Protein AF-A0AAU0PIB3-F1 (afdb_monomer_lite)

Secondary structure (DSSP, 8-state):
-----S----STT----EETTEEEEE-----PPPTT-----TT----HHHHHHHH-TT--HHHHHHHHHHHHH-HHHHTSHHHHHHHHHHHHHHH-HHHHHHHHHHHHHHHHHHHHTTT-EEEEE--SS----HHHH-HHHHHH-TTSEEEEEESS-HHHHHHHHHHTT--SEEEEEE--TT--HHHHHHHHHTT--EEEEE-HHHHHHHHHTSEETTEEEEESSS---HHHHHHHHHHTT--SPPEEEEE----TT-----TTEE-SGGG-

Organism: NCBI:txid3059425

Sequence (272 aa):
MKFQYLIPYYNMSGEKFKTNGYYQTYLTLNNFMKKDNLIDIDRTNITNTTIINKICPRRSLGCENLCFNIIRYNRKYINSKKTKFINNLTKEYLYNRTIFKNKLKKDLSELIKHSNSKNIKPVVRLNNMSDILWENIFTDIFLDFKDIQFYDYTKHNIIKRIKTLRQKNISNYHLVYSRTEKDSWKKISYLLNQNIDVAVVIDEELKQSLLDNITYNTYNVIDGDAYDNRILDKLYKSKNHINKGILILLNAVYTNRRKDSPGFVIKDINEL

Structure (mmCIF, N/CA/C/O backbone):
data_AF-A0AAU0PIB3-F1
#
_entry.id   AF-A0AAU0PIB3-F1
#
loop_
_atom_site.group_PDB
_atom_site.id
_atom_site.type_symbol
_atom_site.label_atom_id
_atom_site.label_alt_id
_atom_site.label_comp_id
_atom_site.label_asym_id
_atom_site.label_entity_id
_atom_site.label_seq_id
_atom_site.pdbx_PDB_ins_code
_atom_site.Cartn_x
_atom_site.Cartn_y
_atom_site.Cartn_z
_atom_site.occupancy
_atom_site.B_iso_or_equiv
_atom_site.auth_seq_id
_atom_site.auth_comp_id
_atom_site.auth_asym_id
_atom_site.auth_atom_id
_atom_site.pdbx_PDB_model_num
ATOM 1 N N . MET A 1 1 ? -3.043 25.473 -20.099 1.00 23.48 1 MET A N 1
ATOM 2 C CA . MET A 1 1 ? -2.306 24.215 -19.831 1.00 23.48 1 MET A CA 1
ATOM 3 C C . MET A 1 1 ? -2.240 23.974 -18.327 1.00 23.48 1 MET A C 1
ATOM 5 O O . MET A 1 1 ? -1.518 24.683 -17.638 1.00 23.48 1 MET A O 1
ATOM 9 N N . LYS A 1 2 ? -3.067 23.066 -17.787 1.00 19.36 2 LYS A N 1
ATOM 10 C CA . LYS A 1 2 ? -3.148 22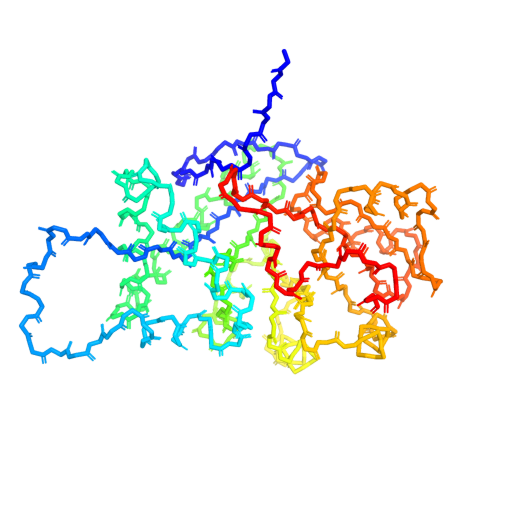.774 -16.344 1.00 19.36 2 LYS A CA 1
ATOM 11 C C . LYS A 1 2 ? -2.086 21.733 -15.968 1.00 19.36 2 LYS A C 1
ATOM 13 O O . LYS A 1 2 ? -2.315 20.545 -16.136 1.00 19.36 2 LYS A O 1
ATOM 18 N N . PHE A 1 3 ? -0.945 22.182 -15.449 1.00 19.75 3 PHE A N 1
ATOM 19 C CA . PHE A 1 3 ? 0.023 21.313 -14.777 1.00 19.75 3 PHE A CA 1
ATOM 20 C C . PHE A 1 3 ? -0.532 20.927 -13.401 1.00 19.75 3 PHE A C 1
ATOM 22 O O . PHE A 1 3 ? -0.594 21.747 -12.482 1.00 19.75 3 PHE A O 1
ATOM 29 N N . GLN A 1 4 ? -1.014 19.693 -13.285 1.00 20.28 4 GLN A N 1
ATOM 30 C CA . GLN A 1 4 ? -1.658 19.163 -12.090 1.00 20.28 4 GLN A CA 1
ATOM 31 C C . GLN A 1 4 ? -0.579 18.583 -11.163 1.00 20.28 4 GLN A C 1
ATOM 33 O O . GLN A 1 4 ? -0.227 17.413 -11.233 1.00 20.28 4 GLN A O 1
ATOM 38 N N . TYR A 1 5 ? -0.013 19.426 -10.296 1.00 22.19 5 TYR A N 1
ATOM 39 C CA . TYR A 1 5 ? 0.827 18.957 -9.193 1.00 22.19 5 TYR A CA 1
ATOM 40 C C . TYR A 1 5 ? -0.030 18.091 -8.256 1.00 22.19 5 TYR A C 1
ATOM 42 O O . TYR A 1 5 ? -0.908 18.604 -7.559 1.00 22.19 5 TYR A O 1
ATOM 50 N N . LEU A 1 6 ? 0.226 16.782 -8.235 1.00 21.88 6 LEU A N 1
ATOM 51 C CA . LEU A 1 6 ? -0.382 15.799 -7.333 1.00 21.88 6 LEU A CA 1
ATOM 52 C C . LEU A 1 6 ? 0.101 16.000 -5.885 1.00 21.88 6 LEU A C 1
ATOM 54 O O . LEU A 1 6 ? 0.856 15.204 -5.340 1.00 21.88 6 LEU A O 1
ATOM 58 N N . ILE A 1 7 ? -0.346 17.082 -5.242 1.00 26.95 7 ILE A N 1
ATOM 59 C CA . ILE A 1 7 ? -0.508 17.152 -3.785 1.00 26.95 7 ILE A CA 1
ATOM 60 C C . ILE A 1 7 ? -1.766 17.972 -3.473 1.00 26.95 7 ILE A C 1
ATOM 62 O O . ILE A 1 7 ? -1.711 19.201 -3.395 1.00 26.95 7 ILE A O 1
ATOM 66 N N . PRO A 1 8 ? -2.889 17.303 -3.189 1.00 26.55 8 PRO A N 1
ATOM 67 C CA . PRO A 1 8 ? -3.827 17.820 -2.198 1.00 26.55 8 PRO A CA 1
ATOM 68 C C . PRO A 1 8 ? -4.165 16.732 -1.164 1.00 26.55 8 PRO A C 1
ATOM 70 O O . PRO A 1 8 ? -3.348 15.873 -0.858 1.00 26.55 8 PRO A O 1
ATOM 73 N N . TYR A 1 9 ? -5.327 16.818 -0.534 1.00 28.47 9 TYR A N 1
ATOM 74 C CA . TYR A 1 9 ? -5.892 15.923 0.480 1.00 28.47 9 TYR A CA 1
ATOM 75 C C . TYR A 1 9 ? -5.529 16.260 1.905 1.00 28.47 9 TYR A C 1
ATOM 77 O O . TYR A 1 9 ? -4.607 15.715 2.512 1.00 28.47 9 TYR A O 1
ATOM 85 N N . TYR A 1 10 ? -6.296 17.237 2.385 1.00 26.77 10 TYR A N 1
ATOM 86 C CA . TYR A 1 10 ? -6.617 17.427 3.779 1.00 26.77 10 TYR A CA 1
ATOM 87 C C . TYR A 1 10 ? -8.095 17.315 4.047 1.00 26.77 10 TYR A C 1
ATOM 89 O O . TYR A 1 10 ? -8.908 17.503 3.147 1.00 26.77 10 TYR A O 1
ATOM 97 N N . ASN A 1 11 ? -8.345 17.136 5.344 1.00 24.66 11 ASN A N 1
ATOM 98 C CA . ASN A 1 11 ? -9.609 16.943 6.023 1.00 24.66 11 ASN A CA 1
ATOM 99 C C . ASN A 1 11 ? -10.088 15.485 5.932 1.00 24.66 11 ASN A C 1
ATOM 101 O O . ASN A 1 11 ? -10.085 14.886 4.864 1.00 24.66 11 ASN A O 1
ATOM 105 N N . MET A 1 12 ? -10.594 14.928 7.034 1.00 33.72 12 MET A N 1
ATOM 106 C CA . MET A 1 12 ? -11.548 13.810 6.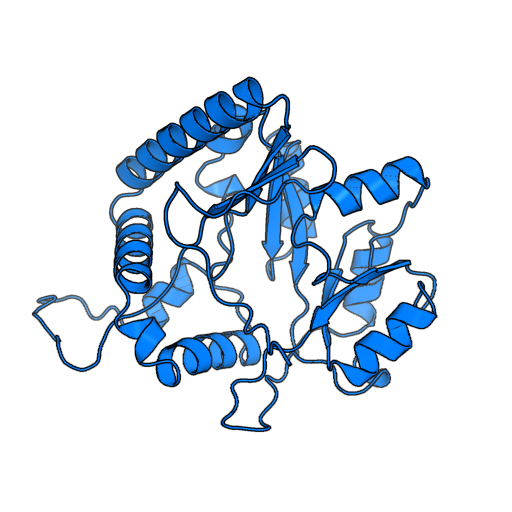941 1.00 33.72 12 MET A CA 1
ATOM 107 C C . MET A 1 12 ? -12.856 14.226 6.233 1.00 33.72 12 MET A C 1
ATOM 109 O O . MET A 1 12 ? -13.801 13.454 6.149 1.00 33.72 12 MET A O 1
ATOM 113 N N . SER A 1 13 ? -12.920 15.445 5.696 1.00 33.00 13 SER A N 1
ATOM 114 C CA . SER A 1 13 ? -13.841 15.869 4.644 1.00 33.00 13 SER A CA 1
ATOM 115 C C . SER A 1 13 ? -13.160 16.026 3.270 1.00 33.00 13 SER A C 1
ATOM 117 O O . SER A 1 13 ? -13.543 16.893 2.489 1.00 33.00 13 SER A O 1
ATOM 119 N N . GLY A 1 14 ? -12.141 15.204 2.981 1.00 31.28 14 GLY A N 1
ATOM 120 C CA . GLY A 1 14 ? -11.370 15.201 1.732 1.00 31.28 14 GLY A CA 1
ATOM 121 C C . GLY A 1 14 ? -12.232 15.039 0.475 1.00 31.28 14 GLY A C 1
ATOM 122 O O . GLY A 1 14 ? -13.347 14.512 0.535 1.00 31.28 14 GLY A O 1
ATOM 123 N N . GLU A 1 15 ? -11.735 15.538 -0.664 1.00 33.25 15 GLU A N 1
ATOM 124 C CA . GLU A 1 15 ? -12.480 15.484 -1.926 1.00 33.25 15 GLU A CA 1
ATOM 125 C C . GLU A 1 15 ? -12.865 14.048 -2.291 1.00 33.25 15 GLU A C 1
ATOM 127 O O . GLU A 1 15 ? -12.130 13.080 -2.095 1.00 33.25 15 GLU A O 1
ATOM 132 N N . LYS A 1 16 ? -14.082 13.959 -2.814 1.00 42.22 16 LYS A N 1
ATOM 133 C CA . LYS A 1 16 ? -14.874 12.754 -2.993 1.00 42.22 16 LYS A CA 1
ATOM 134 C C . LYS A 1 16 ? -14.639 12.244 -4.409 1.00 42.22 16 LYS A C 1
ATOM 136 O O . LYS A 1 16 ? -15.294 12.720 -5.333 1.00 42.22 16 LYS A O 1
ATOM 141 N N . PHE A 1 17 ? -13.737 11.291 -4.601 1.00 38.44 17 PHE A N 1
ATOM 142 C CA . PHE A 1 17 ? -13.592 10.652 -5.909 1.00 38.44 17 PHE A CA 1
ATOM 143 C C . PHE A 1 17 ? -14.576 9.495 -6.020 1.00 38.44 17 PHE A C 1
ATOM 145 O O . PHE A 1 17 ? -14.478 8.510 -5.293 1.00 38.44 17 PHE A O 1
ATOM 152 N N . LYS A 1 18 ? -15.551 9.635 -6.923 1.00 34.88 18 LYS A N 1
ATOM 153 C CA . LYS A 1 18 ? -16.380 8.523 -7.386 1.00 34.88 18 LYS A CA 1
ATOM 154 C C . LYS A 1 18 ? -15.616 7.850 -8.521 1.00 34.88 18 LYS A C 1
ATOM 156 O O . LYS A 1 18 ? -15.681 8.311 -9.654 1.00 34.88 18 LYS A O 1
ATOM 161 N N . THR A 1 19 ? -14.900 6.774 -8.226 1.00 40.88 19 THR A N 1
ATOM 162 C CA . THR A 1 19 ? -14.328 5.897 -9.257 1.00 40.88 19 THR A CA 1
ATOM 163 C C . THR A 1 19 ? -15.065 4.564 -9.205 1.00 40.88 19 THR A C 1
ATOM 165 O O . THR A 1 19 ? -15.053 3.868 -8.193 1.00 40.88 19 THR A O 1
ATOM 168 N N . ASN A 1 20 ? -15.795 4.234 -10.275 1.00 39.97 20 ASN A N 1
ATOM 169 C CA . ASN A 1 20 ? -16.433 2.924 -10.476 1.00 39.97 20 ASN A CA 1
ATOM 170 C C . ASN A 1 20 ? -17.267 2.390 -9.286 1.00 39.97 20 ASN A C 1
ATOM 172 O O . ASN A 1 20 ? -17.260 1.194 -9.008 1.00 39.97 20 ASN A O 1
ATOM 176 N N . GLY A 1 21 ? -17.982 3.269 -8.570 1.00 40.53 21 GLY A N 1
ATOM 177 C CA . GLY A 1 21 ? -18.847 2.884 -7.440 1.00 40.53 21 GLY A CA 1
ATOM 178 C C . GLY A 1 21 ? -18.142 2.723 -6.083 1.00 40.53 21 GLY A C 1
ATOM 179 O O . GLY A 1 21 ? -18.771 2.282 -5.121 1.00 40.53 21 GLY A O 1
ATOM 180 N N . TYR A 1 22 ? -16.867 3.104 -5.972 1.00 40.38 22 TYR A N 1
ATOM 181 C CA . TYR A 1 22 ? -16.115 3.097 -4.715 1.00 40.38 22 TYR A CA 1
ATOM 182 C C . TYR A 1 22 ? -15.951 4.511 -4.150 1.00 40.38 22 TYR A C 1
ATOM 184 O O . TYR A 1 22 ? -15.799 5.479 -4.897 1.00 40.38 22 TYR A O 1
ATOM 192 N N . TYR A 1 23 ? -15.982 4.615 -2.820 1.00 44.56 23 TYR A N 1
ATOM 193 C CA . TYR A 1 23 ? -15.599 5.809 -2.072 1.00 44.56 23 TYR A CA 1
ATOM 194 C C . TYR A 1 23 ? -14.233 5.584 -1.451 1.00 44.56 23 TYR A C 1
ATOM 196 O O . TYR A 1 23 ? -14.052 4.643 -0.680 1.00 44.56 23 TYR A O 1
ATOM 204 N N . GLN A 1 24 ? -13.280 6.451 -1.758 1.00 45.78 24 GLN A N 1
ATOM 205 C CA . GLN A 1 24 ? -11.912 6.287 -1.301 1.00 45.78 24 GLN A CA 1
ATOM 206 C C . GLN A 1 24 ? -11.510 7.390 -0.329 1.00 45.78 24 GLN A C 1
ATOM 208 O O . GLN A 1 24 ? -11.714 8.571 -0.604 1.00 45.78 24 GLN A O 1
ATOM 213 N N . THR A 1 25 ? -10.894 7.004 0.788 1.00 45.78 25 THR A N 1
ATOM 214 C CA . THR A 1 25 ? -10.236 7.940 1.700 1.00 45.78 25 THR A CA 1
ATOM 215 C C . THR A 1 25 ? -8.817 7.484 2.028 1.00 45.78 25 THR A C 1
ATOM 217 O O . THR A 1 25 ? -8.510 6.290 2.082 1.00 45.78 25 THR A O 1
ATOM 220 N N . TYR A 1 26 ? -7.942 8.458 2.256 1.00 43.81 26 TYR A N 1
ATOM 221 C CA . TYR A 1 26 ? -6.548 8.239 2.619 1.00 43.81 26 TYR A CA 1
ATOM 222 C C . TYR A 1 26 ? -6.342 8.669 4.066 1.00 43.81 26 TYR A C 1
ATOM 224 O O . TYR A 1 26 ? -6.577 9.825 4.417 1.00 43.81 26 TYR A O 1
ATOM 232 N N . LEU A 1 27 ? -5.836 7.763 4.894 1.00 40.44 27 LEU A N 1
ATOM 233 C CA . LEU A 1 27 ? -5.283 8.092 6.198 1.00 40.44 27 LEU A CA 1
ATOM 234 C C . LEU A 1 27 ? -3.767 8.168 6.048 1.00 40.44 27 LEU A C 1
ATOM 236 O O . LEU A 1 27 ? -3.119 7.281 5.499 1.00 40.44 27 LEU A O 1
ATOM 240 N N . THR A 1 28 ? -3.195 9.296 6.461 1.00 37.69 28 THR A N 1
ATOM 241 C CA . THR A 1 28 ? -1.773 9.576 6.253 1.00 37.69 28 THR A CA 1
ATOM 242 C C . THR A 1 28 ? -1.100 9.862 7.588 1.00 37.69 28 THR A C 1
ATOM 244 O O . THR A 1 28 ? -1.485 10.783 8.303 1.00 37.69 28 THR A O 1
ATOM 247 N N . LEU A 1 29 ? -0.076 9.074 7.923 1.00 36.59 29 LEU A N 1
ATOM 248 C CA . LEU A 1 29 ? 0.887 9.389 8.974 1.00 36.59 29 LEU A CA 1
ATOM 249 C C . LEU A 1 29 ? 2.215 9.799 8.312 1.00 36.59 29 LEU A C 1
ATOM 251 O O . LEU A 1 29 ? 2.960 8.919 7.895 1.00 36.59 29 LEU A O 1
ATOM 255 N N . ASN A 1 30 ? 2.468 11.109 8.120 1.00 36.12 30 ASN A N 1
ATOM 256 C CA . ASN A 1 30 ? 3.752 11.822 8.386 1.00 36.12 30 ASN A CA 1
ATOM 257 C C . ASN A 1 30 ? 3.937 13.268 7.870 1.00 36.12 30 ASN A C 1
ATOM 259 O O . ASN A 1 30 ? 3.535 13.578 6.751 1.00 36.12 30 ASN A O 1
ATOM 263 N N . ASN A 1 31 ? 4.619 14.109 8.689 1.00 38.03 31 ASN A N 1
ATOM 264 C CA . ASN A 1 31 ? 5.489 15.230 8.259 1.00 38.03 31 ASN A CA 1
ATOM 265 C C . ASN A 1 31 ? 6.222 15.975 9.409 1.00 38.03 31 ASN A C 1
ATOM 267 O O . ASN A 1 31 ? 5.579 16.761 10.073 1.00 38.03 31 ASN A O 1
ATOM 271 N N . PHE A 1 32 ? 7.549 15.896 9.587 1.00 34.97 32 PHE A N 1
ATOM 272 C CA . PHE A 1 32 ? 8.294 16.615 10.658 1.00 34.97 32 PHE A CA 1
ATOM 273 C C . PHE A 1 32 ? 8.413 18.155 10.487 1.00 34.97 32 PHE A C 1
ATOM 275 O O . PHE A 1 32 ? 8.340 18.680 9.379 1.00 34.97 32 PHE A O 1
ATOM 282 N N . MET A 1 33 ? 8.566 18.868 11.617 1.00 31.31 33 MET A N 1
ATOM 283 C CA . MET A 1 33 ? 8.324 20.313 11.859 1.00 31.31 33 MET A CA 1
ATOM 284 C C . MET A 1 33 ? 9.389 21.329 11.362 1.00 31.31 33 MET A C 1
ATOM 286 O O . MET A 1 33 ? 10.519 20.981 11.034 1.00 31.31 33 MET A O 1
ATOM 290 N N . LYS A 1 34 ? 8.970 22.615 11.373 1.00 32.81 34 LYS A N 1
ATOM 291 C CA . LYS A 1 34 ? 9.695 23.888 11.122 1.00 32.81 34 LYS A CA 1
ATOM 292 C C . LYS A 1 34 ? 11.041 24.046 11.858 1.00 32.81 34 LYS A C 1
ATOM 294 O O . LYS A 1 34 ? 11.200 23.569 12.973 1.00 32.81 34 LYS A O 1
ATOM 299 N N . LYS A 1 35 ? 11.919 24.874 11.272 1.00 33.62 35 LYS A N 1
ATOM 300 C CA . LYS A 1 35 ? 13.240 25.289 11.786 1.00 33.62 35 LYS A CA 1
ATOM 301 C C . LYS A 1 35 ? 13.199 26.276 12.975 1.00 33.62 35 LYS A C 1
ATOM 303 O O . LYS A 1 35 ? 14.186 26.357 13.690 1.00 33.62 35 LYS A O 1
ATOM 308 N N . ASP A 1 36 ? 12.073 26.958 13.219 1.00 29.48 36 ASP A N 1
ATOM 309 C CA . ASP A 1 36 ? 12.043 28.138 14.113 1.00 29.48 36 ASP A CA 1
ATOM 310 C C . ASP A 1 36 ? 11.291 27.946 15.448 1.00 29.48 36 ASP A C 1
ATOM 312 O O . ASP A 1 36 ? 11.216 28.878 16.234 1.00 29.48 36 ASP A O 1
ATOM 316 N N . ASN A 1 37 ? 10.766 26.747 15.743 1.00 32.25 37 ASN A N 1
ATOM 317 C CA . ASN A 1 37 ? 10.178 26.419 17.054 1.00 32.25 37 ASN A CA 1
ATOM 318 C C . ASN A 1 37 ? 10.851 25.170 17.647 1.00 32.25 37 ASN A C 1
ATOM 320 O O . ASN A 1 37 ? 10.210 24.132 17.831 1.00 32.25 37 ASN A O 1
ATOM 324 N N . LEU A 1 38 ? 12.140 25.294 17.974 1.00 32.31 38 LEU A N 1
ATOM 325 C CA . LEU A 1 38 ? 12.738 24.590 19.112 1.00 32.31 38 LEU A CA 1
ATOM 326 C C . LEU A 1 38 ? 12.078 25.137 20.389 1.00 32.31 38 LEU A C 1
ATOM 328 O O . LEU A 1 38 ? 12.664 25.919 21.122 1.00 32.31 38 LEU A O 1
ATOM 332 N N . ILE A 1 39 ? 10.806 24.801 20.593 1.00 27.00 39 ILE A N 1
ATOM 333 C CA . ILE A 1 39 ? 10.173 24.933 21.900 1.00 27.00 39 ILE A CA 1
ATOM 334 C C . ILE A 1 39 ? 10.404 23.589 22.564 1.00 27.00 39 ILE A C 1
ATOM 336 O O . ILE A 1 39 ? 9.799 22.595 22.155 1.00 27.00 39 ILE A O 1
ATOM 340 N N . ASP A 1 40 ? 11.361 23.592 23.488 1.00 29.20 40 ASP A N 1
ATOM 341 C CA . ASP A 1 40 ? 11.435 22.745 24.677 1.00 29.20 40 ASP A CA 1
ATOM 342 C C . ASP A 1 40 ? 10.539 21.503 24.636 1.00 29.20 40 ASP A C 1
ATOM 344 O O . ASP A 1 40 ? 9.456 21.433 25.216 1.00 29.20 40 ASP A O 1
ATOM 348 N N . ILE A 1 41 ? 11.033 20.474 23.951 1.00 31.61 41 ILE A N 1
ATOM 349 C CA . ILE A 1 41 ? 10.840 19.114 24.440 1.00 31.61 41 ILE A CA 1
ATOM 350 C C . ILE A 1 41 ? 12.016 18.899 25.383 1.00 31.61 41 ILE A C 1
ATOM 352 O O . ILE A 1 41 ? 13.046 18.345 24.999 1.00 31.61 41 ILE A O 1
ATOM 356 N N . ASP A 1 42 ? 11.880 19.437 26.590 1.00 31.52 42 ASP A N 1
ATOM 357 C CA . ASP A 1 42 ? 12.827 19.223 27.670 1.00 31.52 42 ASP A CA 1
ATOM 358 C C . ASP A 1 42 ? 13.003 17.695 27.847 1.00 31.52 42 ASP A C 1
ATOM 360 O O . ASP A 1 42 ? 12.052 16.948 28.096 1.00 31.52 42 ASP A O 1
ATOM 364 N N . ARG A 1 43 ? 14.241 17.229 27.625 1.00 29.70 43 ARG A N 1
ATOM 365 C CA . ARG A 1 43 ? 14.821 15.943 28.073 1.00 29.70 43 ARG A CA 1
ATOM 366 C C . ARG A 1 43 ? 14.454 14.602 27.424 1.00 29.70 43 ARG A C 1
ATOM 368 O O . ARG A 1 43 ? 14.643 13.582 28.077 1.00 29.70 43 ARG A O 1
ATOM 375 N N . THR A 1 44 ? 14.137 14.499 26.129 1.00 29.70 44 THR A N 1
ATOM 376 C CA . THR A 1 44 ? 14.495 13.250 25.399 1.00 29.70 44 THR A CA 1
ATOM 377 C C . THR A 1 44 ? 14.915 13.499 23.947 1.00 29.70 44 THR A C 1
ATOM 379 O O . THR A 1 44 ? 14.137 13.945 23.110 1.00 29.70 44 THR A O 1
ATOM 382 N N . ASN A 1 45 ? 16.168 13.153 23.640 1.00 32.66 45 ASN A N 1
ATOM 383 C CA . ASN A 1 45 ? 16.809 13.182 22.321 1.00 32.66 45 ASN A CA 1
ATOM 384 C C . ASN A 1 45 ? 16.132 12.242 21.297 1.00 32.66 45 ASN A C 1
ATOM 386 O O . ASN A 1 45 ? 16.694 11.223 20.898 1.00 32.66 45 ASN A O 1
ATOM 390 N N . ILE A 1 46 ? 14.920 12.556 20.842 1.00 37.84 46 ILE A N 1
ATOM 391 C CA . ILE A 1 46 ? 14.267 11.835 19.745 1.00 37.84 46 ILE A CA 1
ATOM 392 C C . ILE A 1 46 ? 14.454 12.658 18.467 1.00 37.84 46 ILE A C 1
ATOM 394 O O . ILE A 1 46 ? 13.618 13.481 18.101 1.00 37.84 46 ILE A O 1
ATOM 398 N N . THR A 1 47 ? 15.577 12.443 17.779 1.00 44.69 47 THR A N 1
ATOM 399 C CA . THR A 1 47 ? 15.824 13.013 16.446 1.00 44.69 47 THR A CA 1
ATOM 400 C C . THR A 1 47 ? 14.745 12.551 15.452 1.00 44.69 47 THR A C 1
ATOM 402 O O . THR A 1 47 ? 14.137 11.491 15.626 1.00 44.69 47 THR A O 1
ATOM 405 N N . ASN A 1 48 ? 14.506 13.318 14.377 1.00 57.91 48 ASN A N 1
ATOM 406 C CA . ASN A 1 48 ? 13.552 12.956 13.310 1.00 57.91 48 ASN A CA 1
ATOM 407 C C . ASN A 1 48 ? 13.755 11.510 12.804 1.00 57.91 48 ASN A C 1
ATOM 409 O O . ASN A 1 48 ? 12.789 10.805 12.514 1.00 57.91 48 ASN A O 1
ATOM 413 N N . THR A 1 49 ? 15.001 11.033 12.788 1.00 58.69 49 THR A N 1
ATOM 414 C CA . THR A 1 49 ? 15.383 9.662 12.430 1.00 58.69 49 THR A CA 1
ATOM 415 C C . THR A 1 49 ? 14.746 8.609 13.343 1.00 58.69 49 THR A C 1
ATOM 417 O O . THR A 1 49 ? 14.235 7.600 12.856 1.00 58.69 49 THR A O 1
ATOM 420 N N . THR A 1 50 ? 14.696 8.845 14.658 1.00 66.31 50 THR A N 1
ATOM 421 C CA . THR A 1 50 ? 14.116 7.911 15.637 1.00 66.31 50 THR A CA 1
ATOM 422 C C . THR A 1 50 ? 12.617 7.722 15.425 1.00 66.31 50 THR A C 1
ATOM 424 O O . THR A 1 50 ? 12.101 6.617 15.592 1.00 66.31 50 THR A O 1
ATOM 427 N N . ILE A 1 51 ? 11.900 8.771 15.017 1.00 69.75 51 ILE A N 1
ATOM 428 C CA . ILE A 1 51 ? 10.463 8.671 14.748 1.00 69.75 51 ILE A CA 1
ATOM 429 C C . ILE A 1 51 ? 10.203 7.987 13.405 1.00 69.75 51 ILE A C 1
ATOM 431 O O . ILE A 1 51 ? 9.357 7.094 13.335 1.00 69.75 51 ILE A O 1
ATOM 435 N N . ILE A 1 52 ? 10.954 8.337 12.355 1.00 70.50 52 ILE A N 1
ATOM 436 C CA . ILE A 1 52 ? 10.839 7.668 11.051 1.00 70.50 52 ILE A CA 1
ATOM 437 C C . ILE A 1 52 ? 11.106 6.163 11.204 1.00 70.50 52 ILE A C 1
ATOM 439 O O . ILE A 1 52 ? 10.368 5.349 10.651 1.00 70.50 52 ILE A O 1
ATOM 443 N N . ASN A 1 53 ? 12.076 5.770 12.033 1.00 78.69 53 ASN A N 1
ATOM 444 C CA . ASN A 1 53 ? 12.343 4.363 12.339 1.00 78.69 53 ASN A CA 1
ATOM 445 C C . ASN A 1 53 ? 11.144 3.639 12.982 1.00 78.69 53 ASN A C 1
ATOM 447 O O . ASN A 1 53 ? 11.000 2.435 12.797 1.00 78.69 53 ASN A O 1
ATOM 451 N N . LYS A 1 54 ? 10.250 4.339 13.694 1.00 83.19 54 LYS A N 1
ATOM 452 C CA . LYS A 1 54 ? 9.065 3.730 14.327 1.00 83.19 54 LYS A CA 1
ATOM 453 C C . LYS A 1 54 ? 7.887 3.519 13.370 1.00 83.19 54 LYS A C 1
ATOM 455 O O . LYS A 1 54 ? 7.017 2.702 13.660 1.00 83.19 54 LYS A O 1
ATOM 460 N N . ILE A 1 55 ? 7.836 4.248 12.256 1.00 84.38 55 ILE A N 1
ATOM 461 C CA . ILE A 1 55 ? 6.675 4.276 11.342 1.00 84.38 55 ILE A CA 1
ATOM 462 C C . ILE A 1 55 ? 7.000 3.865 9.908 1.00 84.38 55 ILE A C 1
ATOM 464 O O . ILE A 1 55 ? 6.103 3.498 9.164 1.00 84.38 55 ILE A O 1
ATOM 468 N N . CYS A 1 56 ? 8.265 3.921 9.500 1.00 87.75 56 CYS A N 1
ATOM 469 C CA . CYS A 1 56 ? 8.743 3.430 8.213 1.00 87.75 56 CYS A CA 1
ATOM 470 C C . CYS A 1 56 ? 10.150 2.812 8.380 1.00 87.75 56 CYS A C 1
ATOM 472 O O . CYS A 1 56 ? 11.141 3.320 7.842 1.00 87.75 56 CYS A O 1
ATOM 474 N N . PRO A 1 57 ? 10.271 1.718 9.159 1.00 89.50 57 PRO A N 1
ATOM 475 C CA . PRO A 1 57 ? 11.562 1.093 9.466 1.00 89.50 57 PRO A CA 1
ATOM 476 C C . PRO A 1 57 ? 12.250 0.471 8.244 1.00 89.50 57 PRO A C 1
ATOM 478 O O . PRO A 1 57 ? 13.457 0.265 8.261 1.00 89.50 57 PRO A O 1
ATOM 481 N N . ARG A 1 58 ? 11.490 0.136 7.191 1.00 91.38 58 ARG A N 1
ATOM 482 C CA . ARG A 1 58 ? 11.985 -0.515 5.965 1.00 91.38 58 ARG A CA 1
ATOM 483 C C . ARG A 1 58 ? 12.141 0.444 4.785 1.00 91.38 58 ARG A C 1
ATOM 485 O O . ARG A 1 58 ? 12.245 -0.006 3.647 1.00 91.38 58 ARG A O 1
ATOM 492 N N . ARG A 1 59 ? 12.148 1.758 5.030 1.00 87.06 59 ARG A N 1
ATOM 493 C CA . ARG A 1 59 ? 12.438 2.734 3.973 1.00 87.06 59 ARG A CA 1
ATOM 494 C C . ARG A 1 59 ? 13.816 2.462 3.368 1.00 87.06 59 ARG A C 1
ATOM 496 O O . ARG A 1 59 ? 14.756 2.088 4.068 1.00 87.06 59 ARG A O 1
ATOM 503 N N . SER A 1 60 ? 13.918 2.650 2.064 1.00 87.44 60 SER A N 1
ATOM 504 C CA . SER A 1 60 ? 15.193 2.646 1.364 1.00 87.44 60 SER A CA 1
ATOM 505 C C . SER A 1 60 ? 15.845 4.033 1.421 1.00 87.44 60 SER A C 1
ATOM 507 O O . SER A 1 60 ? 15.199 4.996 1.845 1.00 87.44 60 SER A O 1
ATOM 509 N N . LEU A 1 61 ? 17.105 4.148 0.996 1.00 83.69 61 LEU A N 1
ATOM 510 C CA . LEU A 1 61 ? 17.815 5.430 1.010 1.00 83.69 61 LEU A CA 1
ATOM 511 C C . LEU A 1 61 ? 17.147 6.411 0.046 1.00 83.69 61 LEU A C 1
ATOM 513 O O . LEU A 1 61 ? 16.918 7.570 0.389 1.00 83.69 61 LEU A O 1
ATOM 517 N N . GLY A 1 62 ? 16.751 5.930 -1.134 1.00 79.50 62 GLY A N 1
ATOM 518 C CA . GLY A 1 62 ? 15.994 6.741 -2.076 1.00 79.50 62 GLY A CA 1
ATOM 519 C C . GLY A 1 62 ? 14.662 7.212 -1.478 1.00 79.50 62 GLY A C 1
ATOM 520 O O . GLY A 1 62 ? 14.335 8.392 -1.581 1.00 79.50 62 GLY A O 1
ATOM 521 N N . CYS A 1 63 ? 13.917 6.329 -0.799 1.00 78.00 63 CYS A N 1
ATOM 522 C CA . CYS A 1 63 ? 12.640 6.671 -0.160 1.00 78.00 63 CYS A CA 1
ATOM 523 C C . CYS A 1 63 ? 12.808 7.735 0.936 1.00 78.00 63 CYS A C 1
ATOM 525 O O . CYS A 1 63 ? 11.999 8.656 1.039 1.00 78.00 63 CYS A O 1
ATOM 527 N N . GLU A 1 64 ? 13.858 7.614 1.748 1.00 77.62 64 GLU A N 1
ATOM 528 C CA . GLU A 1 64 ? 14.207 8.592 2.777 1.00 77.62 64 GLU A CA 1
ATOM 529 C C . GLU A 1 64 ? 14.548 9.953 2.162 1.00 77.62 64 GLU A C 1
ATOM 531 O O . GLU A 1 64 ? 13.982 10.969 2.570 1.00 77.62 64 GLU A O 1
ATOM 536 N N . ASN A 1 65 ? 15.378 9.964 1.117 1.00 74.62 65 ASN A N 1
ATOM 537 C CA . ASN A 1 65 ? 15.751 11.179 0.398 1.00 74.62 65 ASN A CA 1
ATOM 538 C C . ASN A 1 65 ? 14.545 11.860 -0.257 1.00 74.62 65 ASN A C 1
ATOM 540 O O . ASN A 1 65 ? 14.412 13.078 -0.147 1.00 74.62 65 ASN A O 1
ATOM 544 N N . LEU A 1 66 ? 13.634 11.106 -0.888 1.00 72.25 66 LEU A N 1
ATOM 545 C CA . LEU A 1 66 ? 12.415 11.682 -1.463 1.00 72.25 66 LEU A CA 1
ATOM 546 C C . LEU A 1 66 ? 11.560 12.339 -0.373 1.00 72.25 66 LEU A C 1
ATOM 548 O O . LEU A 1 66 ? 11.168 13.497 -0.520 1.00 72.25 66 LEU A O 1
ATOM 552 N N . CYS A 1 67 ? 11.302 11.635 0.732 1.00 70.94 67 CYS A N 1
ATOM 553 C CA . CYS A 1 67 ? 10.533 12.184 1.847 1.00 70.94 67 CYS A CA 1
ATOM 554 C C . CYS A 1 67 ? 11.180 13.460 2.402 1.00 70.94 67 CYS A C 1
ATOM 556 O O . CYS A 1 67 ? 10.496 14.472 2.574 1.00 70.94 67 CYS A O 1
ATOM 558 N N . PHE A 1 68 ? 12.498 13.455 2.626 1.00 66.44 68 PHE A N 1
ATOM 559 C CA . PHE A 1 68 ? 13.214 14.644 3.081 1.00 66.44 68 PHE A CA 1
ATOM 560 C C . PHE A 1 68 ? 13.177 15.780 2.065 1.00 66.44 68 PHE A C 1
ATOM 562 O O . PHE A 1 68 ? 13.006 16.925 2.472 1.00 66.44 68 PHE A O 1
ATOM 569 N N . ASN A 1 69 ? 13.279 15.500 0.767 1.00 63.56 69 ASN A N 1
ATOM 570 C CA . ASN A 1 69 ? 13.215 16.518 -0.279 1.00 63.56 69 ASN A CA 1
ATOM 571 C C . ASN A 1 69 ? 11.820 17.146 -0.373 1.00 63.56 69 ASN A C 1
ATOM 573 O O . ASN A 1 69 ? 11.705 18.374 -0.413 1.00 63.56 69 ASN A O 1
ATOM 577 N N . ILE A 1 70 ? 10.756 16.337 -0.321 1.00 62.06 70 ILE A N 1
ATOM 578 C CA . ILE A 1 70 ? 9.371 16.827 -0.267 1.00 62.06 70 ILE A CA 1
ATOM 579 C C . ILE A 1 70 ? 9.197 17.773 0.923 1.00 62.06 70 ILE A C 1
ATOM 581 O O . ILE A 1 70 ? 8.659 18.870 0.763 1.00 62.06 70 ILE A O 1
ATOM 585 N N . ILE A 1 71 ? 9.691 17.377 2.100 1.00 59.78 71 ILE A N 1
ATOM 586 C CA . ILE A 1 71 ? 9.607 18.186 3.318 1.00 59.78 71 ILE A CA 1
ATOM 587 C C . ILE A 1 71 ? 10.463 19.451 3.186 1.00 59.78 71 ILE A C 1
ATOM 589 O O . ILE A 1 71 ? 9.965 20.543 3.419 1.00 59.78 71 ILE A O 1
ATOM 593 N N . ARG A 1 72 ? 11.729 19.339 2.777 1.00 57.75 72 ARG A N 1
ATOM 594 C CA . ARG A 1 72 ? 12.715 20.433 2.751 1.00 57.75 72 ARG A CA 1
ATOM 595 C C . ARG A 1 72 ? 12.382 21.519 1.729 1.00 57.75 72 ARG A C 1
ATOM 597 O O . ARG A 1 72 ? 12.589 22.699 2.014 1.00 57.75 72 ARG A O 1
ATOM 604 N N . TYR A 1 73 ? 11.894 21.146 0.547 1.00 55.66 73 TYR A N 1
ATOM 605 C CA . TYR A 1 73 ? 11.765 22.076 -0.579 1.00 55.66 73 TYR A CA 1
ATOM 606 C C . TYR A 1 73 ? 10.359 22.655 -0.761 1.00 55.66 73 TYR A C 1
ATOM 608 O O . TYR A 1 73 ? 10.220 23.705 -1.390 1.00 55.66 73 TYR A O 1
ATOM 616 N N . ASN A 1 74 ? 9.326 22.079 -0.139 1.00 55.97 74 ASN A N 1
ATOM 617 C CA . ASN A 1 74 ? 7.981 22.655 -0.159 1.00 55.97 74 ASN A CA 1
ATOM 618 C C . ASN A 1 74 ? 7.677 23.474 1.106 1.00 55.97 74 ASN A C 1
ATOM 620 O O . ASN A 1 74 ? 6.885 23.070 1.954 1.00 55.97 74 ASN A O 1
ATOM 624 N N . ARG A 1 75 ? 8.224 24.696 1.214 1.00 52.09 75 ARG A N 1
ATOM 625 C CA . ARG A 1 75 ? 7.945 25.615 2.347 1.00 52.09 75 ARG A CA 1
ATOM 626 C C . ARG A 1 75 ? 6.445 25.878 2.582 1.00 52.09 75 ARG A C 1
ATOM 628 O O . ARG A 1 75 ? 6.019 25.977 3.731 1.00 52.09 75 ARG A O 1
ATOM 635 N N . LYS A 1 76 ? 5.633 25.937 1.514 1.00 54.88 76 LYS A N 1
ATOM 636 C CA . LYS A 1 76 ? 4.158 26.022 1.611 1.00 54.88 76 LYS A CA 1
ATOM 637 C C . LYS A 1 76 ? 3.543 24.766 2.246 1.00 54.88 76 LYS A C 1
ATOM 639 O O . LYS A 1 76 ? 2.586 24.873 3.006 1.00 54.88 76 LYS A O 1
ATOM 644 N N . TYR A 1 77 ? 4.113 23.591 1.979 1.00 54.00 77 TYR A N 1
ATOM 645 C CA . TYR A 1 77 ? 3.678 22.317 2.550 1.00 54.00 77 TYR A CA 1
ATOM 646 C C . TYR A 1 77 ? 4.024 22.233 4.041 1.00 54.00 77 TYR A C 1
ATOM 648 O O . TYR A 1 77 ? 3.131 21.950 4.837 1.00 54.00 77 TYR A O 1
ATOM 656 N N . ILE A 1 78 ? 5.248 22.590 4.455 1.00 56.06 78 ILE A N 1
ATOM 657 C CA . ILE A 1 78 ? 5.686 22.570 5.871 1.00 56.06 78 ILE A CA 1
ATOM 658 C C . ILE A 1 78 ? 4.766 23.413 6.771 1.00 56.06 78 ILE A C 1
ATOM 660 O O . ILE A 1 78 ? 4.423 23.009 7.880 1.00 56.06 78 ILE A O 1
ATOM 664 N N . ASN A 1 79 ? 4.327 24.579 6.291 1.00 58.22 79 ASN A N 1
ATOM 665 C CA . ASN A 1 79 ? 3.588 25.547 7.110 1.00 58.22 79 ASN A CA 1
ATOM 666 C C . ASN A 1 79 ? 2.067 25.413 7.024 1.00 58.22 79 ASN A C 1
ATOM 668 O O . ASN A 1 79 ? 1.337 26.203 7.625 1.00 58.22 79 ASN A O 1
ATOM 672 N N . SER A 1 80 ? 1.581 24.418 6.293 1.00 65.44 80 SER A N 1
ATOM 673 C CA . SER A 1 80 ? 0.154 24.203 6.116 1.00 65.44 80 SER A CA 1
ATOM 674 C C . SER A 1 80 ? -0.513 23.689 7.402 1.00 65.44 80 SER A C 1
ATOM 676 O O . SER A 1 80 ? 0.081 22.938 8.183 1.00 65.44 80 SER A O 1
ATOM 678 N N . LYS A 1 81 ? -1.800 24.032 7.597 1.00 68.06 81 LYS A N 1
ATOM 679 C CA . LYS A 1 81 ? -2.676 23.354 8.582 1.00 68.06 81 LYS A CA 1
ATOM 680 C C . LYS A 1 81 ? -2.625 21.834 8.402 1.00 68.06 81 LYS A C 1
ATOM 682 O O . LYS A 1 81 ? -2.723 21.102 9.383 1.00 68.06 81 LYS A O 1
ATOM 687 N N . LYS A 1 82 ? -2.390 21.421 7.149 1.00 64.12 82 LYS A N 1
ATOM 688 C CA . LYS A 1 82 ? -2.098 20.065 6.723 1.00 64.12 82 LYS A CA 1
ATOM 689 C C . LYS A 1 82 ? -0.963 19.464 7.554 1.00 64.12 82 LYS A C 1
ATOM 691 O O . LYS A 1 82 ? -1.206 18.822 8.562 1.00 64.12 82 LYS A O 1
ATOM 696 N N . THR A 1 83 ? 0.280 19.789 7.267 1.00 62.50 83 THR A N 1
ATOM 697 C CA . THR A 1 83 ? 1.446 19.232 7.976 1.00 62.50 83 THR A CA 1
ATOM 698 C C . THR A 1 83 ? 1.330 19.178 9.510 1.00 62.50 83 THR A C 1
ATOM 700 O O . THR A 1 83 ? 1.703 18.175 10.117 1.00 62.50 83 THR A O 1
ATOM 703 N N . LYS A 1 84 ? 0.747 20.196 10.154 1.00 66.38 84 LYS A N 1
ATOM 704 C CA . LYS A 1 84 ? 0.518 20.195 11.611 1.00 66.38 84 LYS A CA 1
ATOM 705 C C . LYS A 1 84 ? -0.409 19.074 12.098 1.00 66.38 84 LYS A C 1
ATOM 707 O O . LYS A 1 84 ? -0.113 18.436 13.101 1.00 66.38 84 LYS A O 1
ATOM 712 N N . PHE A 1 85 ? -1.516 18.818 11.412 1.00 65.38 85 PHE A N 1
ATOM 713 C CA . PHE A 1 85 ? -2.447 17.759 11.813 1.00 65.38 85 PHE A CA 1
ATOM 714 C C . PHE A 1 85 ? -1.841 16.370 11.639 1.00 65.38 85 PHE A C 1
ATOM 716 O O . PHE A 1 85 ? -1.967 15.552 12.541 1.00 65.38 85 PHE A O 1
ATOM 723 N N . ILE A 1 86 ? -1.134 16.115 10.534 1.00 66.25 86 ILE A N 1
ATOM 724 C CA . ILE A 1 86 ? -0.463 14.828 10.340 1.00 66.25 86 ILE A CA 1
ATOM 725 C C . ILE A 1 86 ? 0.593 14.624 11.440 1.00 66.25 86 ILE A C 1
ATOM 727 O O . ILE A 1 86 ? 0.687 13.536 11.998 1.00 66.25 86 ILE A O 1
ATOM 731 N N . ASN A 1 87 ? 1.354 15.664 11.800 1.00 67.44 87 ASN A N 1
ATOM 732 C CA . ASN A 1 87 ? 2.274 15.605 12.938 1.00 67.44 87 ASN A CA 1
ATOM 733 C C . ASN A 1 87 ? 1.587 15.182 14.229 1.00 67.44 87 ASN A C 1
ATOM 735 O O . ASN A 1 87 ? 2.107 14.344 14.963 1.00 67.44 87 ASN A O 1
ATO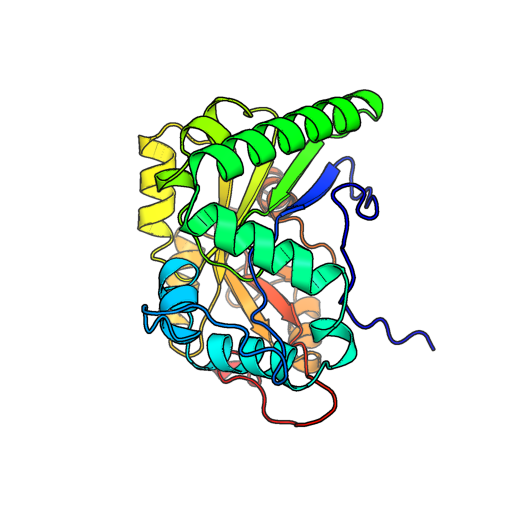M 739 N N . ASN A 1 88 ? 0.433 15.779 14.512 1.00 68.94 88 ASN A N 1
ATOM 740 C CA . ASN A 1 88 ? -0.330 15.464 15.708 1.00 68.94 88 ASN A CA 1
ATOM 741 C C . ASN A 1 88 ? -0.850 14.026 15.662 1.00 68.94 88 ASN A C 1
ATOM 743 O O . ASN A 1 88 ? -0.707 13.327 16.656 1.00 68.94 88 ASN A O 1
ATOM 747 N N . LEU A 1 89 ? -1.345 13.551 14.514 1.00 69.56 89 LEU A N 1
ATOM 748 C CA . LEU A 1 89 ? -1.724 12.147 14.336 1.00 69.56 89 LEU A CA 1
ATOM 749 C C . LEU A 1 89 ? -0.539 11.199 14.555 1.00 69.56 89 LEU A C 1
ATOM 751 O O . LEU A 1 89 ? -0.680 10.207 15.262 1.00 69.56 89 LEU A O 1
ATOM 755 N N . THR A 1 90 ? 0.640 11.510 14.006 1.00 75.44 90 THR A N 1
ATOM 756 C CA . THR A 1 90 ? 1.853 10.706 14.210 1.00 75.44 90 THR A CA 1
ATOM 757 C C . THR A 1 90 ? 2.258 10.691 15.683 1.00 75.44 90 THR A C 1
ATOM 759 O O . THR A 1 90 ? 2.527 9.624 16.228 1.00 75.44 90 THR A O 1
ATOM 762 N N . LYS A 1 91 ? 2.271 11.846 16.362 1.00 77.19 91 LYS A N 1
ATOM 763 C CA . LYS A 1 91 ? 2.551 11.925 17.805 1.00 77.19 91 LYS A CA 1
ATOM 764 C C . LYS A 1 91 ? 1.537 11.118 18.610 1.00 77.19 91 LYS A C 1
ATOM 766 O O . LYS A 1 91 ? 1.929 10.359 19.487 1.00 77.19 91 LYS A O 1
ATOM 771 N N . GLU A 1 92 ? 0.257 11.238 18.290 1.00 78.69 92 GLU A N 1
ATOM 772 C CA . GLU A 1 92 ? -0.800 10.499 18.970 1.00 78.69 92 GLU A CA 1
ATOM 773 C C . GLU A 1 92 ? -0.652 8.992 18.757 1.00 78.69 92 GLU A C 1
ATOM 775 O O . GLU A 1 92 ? -0.671 8.239 19.719 1.00 78.69 92 GLU A O 1
ATOM 780 N N . TYR A 1 93 ? -0.369 8.537 17.538 1.00 84.94 93 TYR A N 1
ATOM 781 C CA . TYR A 1 93 ? -0.062 7.132 17.281 1.00 84.94 93 TYR A CA 1
ATOM 782 C C . TYR A 1 93 ? 1.165 6.633 18.071 1.00 84.94 93 TYR A C 1
ATOM 784 O O . TYR A 1 93 ? 1.195 5.489 18.525 1.00 84.94 93 TYR A O 1
ATOM 792 N N . LEU A 1 94 ? 2.196 7.461 18.245 1.00 82.06 94 LEU A N 1
ATOM 793 C CA . LEU A 1 94 ? 3.432 7.052 18.921 1.00 82.06 94 LEU A CA 1
ATOM 794 C C . LEU A 1 94 ? 3.321 7.048 20.442 1.00 82.06 94 LEU A C 1
ATOM 796 O O . LEU A 1 94 ? 3.889 6.163 21.078 1.00 82.06 94 LEU A O 1
ATOM 800 N N . TYR A 1 95 ? 2.627 8.036 21.003 1.00 85.19 95 TYR A N 1
ATOM 801 C CA . TYR A 1 95 ? 2.602 8.294 22.442 1.00 85.19 95 TYR A CA 1
ATOM 802 C C . TYR A 1 95 ? 1.254 7.963 23.088 1.00 85.19 95 TYR A C 1
ATOM 804 O O . TYR A 1 95 ? 1.199 7.741 24.292 1.00 85.19 95 TYR A O 1
ATOM 812 N N . ASN A 1 96 ? 0.167 7.892 22.314 1.00 87.06 96 ASN A N 1
ATOM 813 C CA . ASN A 1 96 ? -1.173 7.598 22.815 1.00 87.06 96 ASN A CA 1
ATOM 814 C C . ASN A 1 96 ? -2.012 6.761 21.827 1.00 87.06 96 ASN A C 1
ATOM 816 O O . ASN A 1 96 ? -3.026 7.200 21.274 1.00 87.06 96 ASN A O 1
ATOM 820 N N . ARG A 1 97 ? -1.577 5.512 21.611 1.00 86.38 97 ARG A N 1
ATOM 821 C CA . ARG A 1 97 ? -2.200 4.570 20.662 1.00 86.38 97 ARG A CA 1
ATOM 822 C C . ARG A 1 97 ? -3.688 4.344 20.902 1.00 86.38 97 ARG A C 1
ATOM 824 O O . ARG A 1 97 ? -4.415 4.139 19.935 1.00 86.38 97 ARG A O 1
ATOM 831 N N . THR A 1 98 ? -4.140 4.370 22.154 1.00 91.69 98 THR A N 1
ATOM 832 C CA . THR A 1 98 ? -5.555 4.175 22.495 1.00 91.69 98 THR A CA 1
ATOM 833 C C . THR A 1 98 ? -6.407 5.323 21.971 1.00 91.69 98 THR A C 1
ATOM 835 O O . THR A 1 98 ? -7.408 5.072 21.301 1.00 91.69 98 THR A O 1
ATOM 838 N N . ILE A 1 99 ? -5.991 6.576 22.200 1.00 85.19 99 ILE A N 1
ATOM 839 C CA . ILE A 1 99 ? -6.707 7.740 21.662 1.00 85.19 99 ILE A CA 1
ATOM 840 C C . ILE A 1 99 ? -6.680 7.714 20.132 1.00 85.19 99 ILE A C 1
ATOM 842 O O . ILE A 1 99 ? -7.737 7.850 19.516 1.00 85.19 99 ILE A O 1
ATOM 846 N N . PHE A 1 100 ? -5.515 7.445 19.530 1.00 86.62 100 PHE A N 1
ATOM 847 C CA . PHE A 1 100 ? -5.394 7.333 18.076 1.00 86.62 100 PHE A CA 1
ATOM 848 C C . PHE A 1 100 ? -6.362 6.289 17.505 1.00 86.62 100 PHE A C 1
ATOM 850 O O . PHE A 1 100 ? -7.109 6.575 16.570 1.00 86.62 100 PHE A O 1
ATOM 857 N N . LYS A 1 101 ? -6.390 5.084 18.094 1.00 88.94 101 LYS A N 1
ATOM 858 C CA . LYS A 1 101 ? -7.276 4.001 17.659 1.00 88.94 101 LYS A CA 1
ATOM 859 C C . LYS A 1 101 ? -8.744 4.397 17.792 1.00 88.94 101 LYS A C 1
ATOM 861 O O . LYS A 1 101 ? -9.512 4.151 16.872 1.00 88.94 101 LYS A O 1
ATOM 866 N N . ASN A 1 102 ? -9.143 5.034 18.892 1.00 85.69 102 ASN A N 1
ATOM 867 C CA . ASN A 1 102 ? -10.533 5.448 19.096 1.00 85.69 102 ASN A CA 1
ATOM 868 C C . ASN A 1 102 ? -10.983 6.502 18.078 1.00 85.69 102 ASN A C 1
ATOM 870 O O . ASN A 1 102 ? -12.095 6.402 17.558 1.00 85.69 102 ASN A O 1
ATOM 874 N N . LYS A 1 103 ? -10.117 7.469 17.747 1.00 83.94 103 LYS A N 1
ATOM 875 C CA . LYS A 1 103 ? -10.392 8.416 16.659 1.00 83.94 103 LYS A CA 1
ATOM 876 C C . LYS A 1 103 ? -10.518 7.690 15.329 1.00 83.94 103 LYS A C 1
ATOM 878 O O . LYS A 1 103 ? -11.547 7.814 14.684 1.00 83.94 103 LYS A O 1
ATOM 883 N N . LEU A 1 104 ? -9.568 6.814 15.005 1.00 85.50 104 LEU A N 1
ATOM 884 C CA . LEU A 1 104 ? -9.639 5.993 13.799 1.00 85.50 104 LEU A CA 1
ATOM 885 C C . LEU A 1 104 ? -10.964 5.211 13.704 1.00 85.50 104 LEU A C 1
ATOM 887 O O . LEU A 1 104 ? -11.614 5.245 12.665 1.00 85.50 104 LEU A O 1
ATOM 891 N N . LYS A 1 105 ? -11.422 4.557 14.781 1.00 88.12 105 LYS A N 1
ATOM 892 C CA . LYS A 1 105 ? -12.720 3.850 14.799 1.00 88.12 105 LYS A CA 1
ATOM 893 C C . LYS A 1 105 ? -13.894 4.787 14.513 1.00 88.12 105 LYS A C 1
ATOM 895 O O . LYS A 1 105 ? -14.806 4.413 13.772 1.00 88.12 105 LYS A O 1
ATOM 900 N N . LYS A 1 106 ? -13.885 5.993 15.087 1.00 82.62 106 LYS A N 1
ATOM 901 C CA . LYS A 1 106 ? -14.912 7.010 14.829 1.00 82.62 106 LYS A CA 1
ATOM 902 C C . LYS A 1 106 ? -14.916 7.414 13.352 1.00 82.62 106 LYS A C 1
ATOM 904 O O . LYS A 1 106 ? -15.967 7.355 12.719 1.00 82.62 106 LYS A O 1
ATOM 909 N N . ASP A 1 107 ? -13.748 7.719 12.802 1.00 80.75 107 ASP A N 1
ATOM 910 C CA . ASP A 1 107 ? -13.571 8.152 11.415 1.00 80.75 107 ASP A CA 1
ATOM 911 C C . ASP A 1 107 ? -14.055 7.078 10.425 1.00 80.75 107 ASP A C 1
ATOM 913 O O . ASP A 1 107 ? -14.776 7.366 9.469 1.00 80.75 107 ASP A O 1
ATOM 917 N N . LEU A 1 108 ? -13.716 5.811 10.685 1.00 83.56 108 LEU A N 1
ATOM 918 C CA . LEU A 1 108 ? -14.161 4.667 9.886 1.00 83.56 108 LEU A CA 1
ATOM 919 C C . LEU A 1 108 ? -15.678 4.438 9.991 1.00 83.56 108 LEU A C 1
ATOM 921 O O . LEU A 1 108 ? -16.326 4.099 9.000 1.00 83.56 108 LEU A O 1
ATOM 925 N N . SER A 1 109 ? -16.270 4.671 11.163 1.00 83.75 109 SER A N 1
ATOM 926 C CA . SER A 1 109 ? -17.725 4.573 11.352 1.00 83.75 109 SER A CA 1
ATOM 927 C C . SER A 1 109 ? -18.469 5.655 10.563 1.00 83.75 109 SER A C 1
ATOM 929 O O . SER A 1 109 ? -19.500 5.389 9.943 1.00 83.75 109 SER A O 1
ATOM 931 N N . GLU A 1 110 ? -17.943 6.881 10.556 1.00 80.50 110 GLU A N 1
ATOM 932 C CA . GLU A 1 110 ? -18.476 7.987 9.753 1.00 80.50 110 GLU A CA 1
ATOM 933 C C . GLU A 1 110 ? -18.332 7.710 8.250 1.00 80.50 110 GLU A C 1
ATOM 935 O O . GLU A 1 110 ? -19.268 7.956 7.485 1.00 80.50 110 GLU A O 1
ATOM 940 N N . LEU A 1 111 ? -17.208 7.117 7.833 1.00 79.81 111 LEU A N 1
ATOM 941 C CA . LEU A 1 111 ? -16.975 6.694 6.455 1.00 79.81 111 LEU A CA 1
ATOM 942 C C . LEU A 1 111 ? -18.023 5.685 5.976 1.00 79.81 111 LEU A C 1
ATOM 944 O O . LEU A 1 111 ? -18.554 5.845 4.875 1.00 79.81 111 LEU A O 1
ATOM 948 N N . ILE A 1 112 ? -18.344 4.672 6.787 1.00 80.88 112 ILE A N 1
ATOM 949 C CA . ILE A 1 112 ? -19.379 3.684 6.448 1.00 80.88 112 ILE A CA 1
ATOM 950 C C . ILE A 1 112 ? -20.735 4.371 6.296 1.00 80.88 112 ILE A C 1
ATOM 952 O O . ILE A 1 112 ? -21.385 4.205 5.266 1.00 80.88 112 ILE A O 1
ATOM 956 N N . LYS A 1 113 ? -21.139 5.210 7.263 1.00 80.06 113 LYS A N 1
ATOM 957 C CA . LYS A 1 113 ? -22.407 5.960 7.186 1.00 80.06 113 LYS A CA 1
ATOM 958 C C . LYS A 1 113 ? -22.498 6.790 5.904 1.00 80.06 113 LYS A C 1
ATOM 960 O O . LYS A 1 113 ? -23.526 6.776 5.230 1.00 80.06 113 LYS A O 1
ATOM 965 N N . HIS A 1 114 ? -21.416 7.482 5.548 1.00 76.31 114 HIS A N 1
ATOM 966 C CA . HIS A 1 114 ? -21.347 8.286 4.330 1.00 76.31 114 HIS A CA 1
ATOM 967 C C . HIS A 1 114 ? -21.396 7.450 3.048 1.00 76.31 114 HIS A C 1
ATOM 969 O O . HIS A 1 114 ? -21.991 7.859 2.053 1.00 76.31 114 HIS A O 1
ATOM 975 N N . SER A 1 115 ? -20.739 6.294 3.055 1.00 75.19 115 SER A N 1
ATOM 976 C CA . SER A 1 115 ? -20.667 5.413 1.891 1.00 75.19 115 SER A CA 1
ATOM 977 C C . SER A 1 115 ? -22.018 4.730 1.651 1.00 75.19 115 SER A C 1
ATOM 979 O O . SER A 1 115 ? -22.504 4.709 0.521 1.00 75.19 115 SER A O 1
ATOM 981 N N . ASN A 1 116 ? -22.696 4.311 2.723 1.00 80.06 116 ASN A N 1
ATOM 982 C CA . ASN A 1 116 ? -24.039 3.735 2.671 1.00 80.06 116 ASN A CA 1
ATOM 983 C C . ASN A 1 116 ? -25.078 4.736 2.155 1.00 80.06 116 ASN A C 1
ATOM 985 O O . ASN A 1 116 ? -25.862 4.388 1.276 1.00 80.06 116 ASN A O 1
ATOM 989 N N . SER A 1 117 ? -25.050 5.996 2.612 1.00 77.25 117 SER A N 1
ATOM 990 C CA . SER A 1 117 ? -25.995 7.022 2.132 1.00 77.25 117 SER A CA 1
ATOM 991 C C . SER A 1 117 ? -25.842 7.356 0.645 1.00 77.25 117 SER A C 1
ATOM 993 O O . SER A 1 117 ? -26.722 7.972 0.049 1.00 77.25 117 SER A O 1
ATOM 995 N N . LYS A 1 118 ? -24.731 6.939 0.036 1.00 74.75 118 LYS A N 1
ATOM 996 C CA . LYS A 1 118 ? -24.425 7.132 -1.382 1.00 74.75 118 LYS A CA 1
ATOM 997 C C . LYS A 1 118 ? -24.394 5.838 -2.190 1.00 74.75 118 LYS A C 1
ATOM 999 O O . LYS A 1 118 ? -24.072 5.898 -3.375 1.00 74.75 118 LYS A O 1
ATOM 1004 N N . ASN A 1 119 ? -24.709 4.700 -1.571 1.00 79.44 119 ASN A N 1
ATOM 1005 C CA . ASN A 1 119 ? -24.645 3.373 -2.180 1.00 79.44 119 ASN A CA 1
ATOM 1006 C C . ASN A 1 119 ? -23.289 3.079 -2.860 1.00 79.44 119 ASN A C 1
ATOM 1008 O O . ASN A 1 119 ? -23.217 2.660 -4.016 1.00 79.44 119 ASN A O 1
ATOM 1012 N N . ILE A 1 120 ? -22.197 3.363 -2.151 1.00 76.88 120 ILE A N 1
ATOM 1013 C CA . ILE A 1 120 ? -20.817 3.151 -2.608 1.00 76.88 120 ILE A CA 1
ATOM 1014 C C . ILE A 1 120 ? -20.034 2.371 -1.556 1.00 76.88 120 ILE A C 1
ATOM 1016 O O . ILE A 1 120 ? -20.344 2.438 -0.370 1.00 76.88 120 ILE A O 1
ATOM 1020 N N . LYS A 1 121 ? -19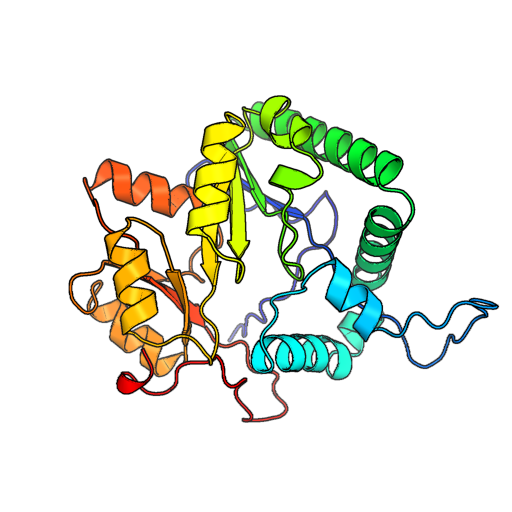.009 1.623 -1.977 1.00 78.31 121 LYS A N 1
ATOM 1021 C CA . LYS A 1 121 ? -18.194 0.812 -1.055 1.00 78.31 121 LYS A CA 1
ATOM 1022 C C . LYS A 1 121 ? -16.997 1.606 -0.514 1.00 78.31 121 LYS A C 1
ATOM 1024 O O . LYS A 1 121 ? -16.265 2.174 -1.330 1.00 78.31 121 LYS A O 1
ATOM 1029 N N . PRO A 1 122 ? -16.760 1.632 0.811 1.00 82.12 122 PRO A N 1
ATOM 1030 C CA . PRO A 1 122 ? -15.638 2.358 1.396 1.00 82.12 122 PRO A CA 1
ATOM 1031 C C . PRO A 1 122 ? -14.300 1.636 1.197 1.00 82.12 122 PRO A C 1
ATOM 1033 O O . PRO A 1 122 ? -14.178 0.431 1.432 1.00 82.12 122 PRO A O 1
ATOM 1036 N N . VAL A 1 123 ? -13.277 2.402 0.815 1.00 82.88 123 VAL A N 1
ATOM 1037 C CA . VAL A 1 123 ? -11.891 1.948 0.661 1.00 82.88 123 VAL A CA 1
ATOM 1038 C C . VAL A 1 123 ? -10.944 2.863 1.434 1.00 82.88 123 VAL A C 1
ATOM 1040 O O . VAL A 1 123 ? -11.054 4.089 1.346 1.00 82.88 123 VAL A O 1
ATOM 1043 N N . VAL A 1 124 ? -10.002 2.274 2.173 1.00 84.50 124 VAL A N 1
ATOM 1044 C CA . VAL A 1 124 ? -9.068 3.000 3.044 1.00 84.50 124 VAL A CA 1
ATOM 1045 C C . VAL A 1 124 ? -7.622 2.579 2.800 1.00 84.50 124 VAL A C 1
ATOM 1047 O O . VAL A 1 124 ? -7.292 1.395 2.831 1.00 84.50 124 VAL A O 1
ATOM 1050 N N . ARG A 1 125 ? -6.742 3.570 2.656 1.00 84.44 125 ARG A N 1
ATOM 1051 C CA . ARG A 1 125 ? -5.284 3.398 2.727 1.00 84.44 125 ARG A CA 1
ATOM 1052 C C . ARG A 1 125 ? -4.766 3.972 4.033 1.00 84.44 125 ARG A C 1
ATOM 1054 O O . ARG A 1 125 ? -4.956 5.162 4.265 1.00 84.44 125 ARG A O 1
ATOM 1061 N N . LEU A 1 126 ? -4.153 3.152 4.885 1.00 85.69 126 LEU A N 1
ATOM 1062 C CA . LEU A 1 126 ? -3.650 3.589 6.198 1.00 85.69 126 LEU A CA 1
ATOM 1063 C C . LEU A 1 126 ? -2.184 4.045 6.134 1.00 85.69 126 LEU A C 1
ATOM 1065 O O . LEU A 1 126 ? -1.749 4.897 6.908 1.00 85.69 126 LEU A O 1
ATOM 1069 N N . ASN A 1 127 ? -1.410 3.467 5.219 1.00 84.31 127 ASN A N 1
ATOM 1070 C CA . ASN A 1 127 ? -0.031 3.814 4.924 1.00 84.31 127 ASN A CA 1
ATOM 1071 C C . ASN A 1 127 ? 0.053 4.677 3.672 1.00 84.31 127 ASN A C 1
ATOM 1073 O O . ASN A 1 127 ? -0.041 4.190 2.545 1.00 84.31 127 ASN A O 1
ATOM 1077 N N . ASN A 1 128 ? 0.330 5.962 3.869 1.00 75.50 128 ASN A N 1
ATOM 1078 C CA . ASN A 1 128 ? 0.713 6.851 2.777 1.00 75.50 128 ASN A CA 1
ATOM 1079 C C . ASN A 1 128 ? 2.206 7.193 2.860 1.00 75.50 128 ASN A C 1
ATOM 1081 O O . ASN A 1 128 ? 3.016 6.587 2.166 1.00 75.50 128 ASN A O 1
ATOM 1085 N N . MET A 1 129 ? 2.583 8.072 3.795 1.00 75.06 129 MET A N 1
ATOM 1086 C CA . MET A 1 129 ? 3.984 8.422 4.086 1.00 75.06 129 MET A CA 1
ATOM 1087 C C . MET A 1 129 ? 4.592 7.577 5.226 1.00 75.06 129 MET A C 1
ATOM 1089 O O . MET A 1 129 ? 5.621 7.935 5.804 1.00 75.06 129 MET A O 1
ATOM 1093 N N . SER A 1 130 ? 3.954 6.456 5.552 1.00 83.69 130 SER A N 1
ATOM 1094 C CA . SER A 1 130 ? 4.374 5.465 6.544 1.00 83.69 130 SER A CA 1
ATOM 1095 C C . SER A 1 130 ? 4.396 4.071 5.917 1.00 83.69 130 SER A C 1
ATOM 1097 O O . SER A 1 130 ? 3.891 3.869 4.818 1.00 83.69 130 SER A O 1
ATOM 1099 N N . ASP A 1 131 ? 4.972 3.105 6.624 1.00 91.31 131 ASP A N 1
ATOM 1100 C CA . ASP A 1 131 ? 4.899 1.677 6.306 1.00 91.31 131 ASP A CA 1
ATOM 1101 C C . ASP A 1 131 ? 4.781 0.883 7.619 1.00 91.31 131 ASP A C 1
ATOM 1103 O O . ASP A 1 131 ? 5.711 0.207 8.079 1.00 91.31 131 ASP A O 1
ATOM 1107 N N . ILE A 1 132 ? 3.640 1.078 8.284 1.00 93.12 132 ILE A N 1
ATOM 1108 C CA . ILE A 1 132 ? 3.268 0.475 9.564 1.00 93.12 132 ILE A CA 1
ATOM 1109 C C . ILE A 1 132 ? 2.538 -0.844 9.304 1.00 93.12 132 ILE A C 1
ATOM 1111 O O . ILE A 1 132 ? 1.663 -0.943 8.443 1.00 93.12 132 ILE A O 1
ATOM 1115 N N . LEU A 1 133 ? 2.874 -1.859 10.099 1.00 96.69 133 LEU A N 1
ATOM 1116 C CA . LEU A 1 133 ? 2.215 -3.165 10.095 1.00 96.69 133 LEU A CA 1
ATOM 1117 C C . LEU A 1 133 ? 0.900 -3.095 10.885 1.00 96.69 133 LEU A C 1
ATOM 1119 O O . LEU A 1 133 ? 0.810 -3.613 12.000 1.00 96.69 133 LEU A O 1
ATOM 1123 N N . TRP A 1 134 ? -0.098 -2.396 10.346 1.00 96.00 134 TRP A N 1
ATOM 1124 C CA . TRP A 1 134 ? -1.376 -2.136 11.016 1.00 96.00 134 TRP A CA 1
ATOM 1125 C C . TRP A 1 134 ? -2.077 -3.402 11.492 1.00 96.00 134 TRP A C 1
ATOM 1127 O O . TRP A 1 134 ? -2.610 -3.427 12.599 1.00 96.00 134 TRP A O 1
ATOM 1137 N N . GLU A 1 135 ? -1.988 -4.480 10.717 1.00 96.69 135 GLU A N 1
ATOM 1138 C CA . GLU A 1 135 ? -2.544 -5.787 11.052 1.00 96.69 135 GLU A CA 1
ATOM 1139 C C . GLU A 1 135 ? -1.965 -6.379 12.342 1.00 96.69 135 GLU A C 1
ATOM 1141 O O . GLU A 1 135 ? -2.588 -7.240 12.963 1.00 96.69 135 GLU A O 1
ATOM 1146 N N . ASN A 1 136 ? -0.779 -5.935 12.769 1.00 96.06 136 ASN A N 1
ATOM 1147 C CA . ASN A 1 136 ? -0.152 -6.350 14.022 1.00 96.06 136 ASN A CA 1
ATOM 1148 C C . ASN A 1 136 ? -0.570 -5.498 15.210 1.00 96.06 136 ASN A C 1
ATOM 1150 O O . ASN A 1 136 ? -0.627 -6.013 16.321 1.00 96.06 136 ASN A O 1
ATOM 1154 N N . ILE A 1 137 ? -0.833 -4.218 14.973 1.00 94.31 137 ILE A N 1
ATOM 1155 C CA . ILE A 1 137 ? -1.016 -3.231 16.035 1.00 94.31 137 ILE A CA 1
ATOM 1156 C C . ILE A 1 137 ? -2.499 -3.060 16.356 1.00 94.31 137 ILE A C 1
ATOM 1158 O O . ILE A 1 137 ? -2.863 -3.015 17.526 1.00 94.31 137 ILE A O 1
ATOM 1162 N N . PHE A 1 138 ? -3.344 -3.012 15.326 1.00 95.50 138 PHE A N 1
ATOM 1163 C CA . PHE A 1 138 ? -4.783 -2.775 15.416 1.00 95.50 138 PHE A CA 1
ATOM 1164 C C . PHE A 1 138 ? -5.553 -3.836 14.623 1.00 95.50 138 PHE A C 1
ATOM 1166 O O . PHE A 1 138 ? -6.298 -3.530 13.696 1.00 95.50 138 PHE A O 1
ATOM 1173 N N . THR A 1 139 ? -5.342 -5.110 14.966 1.00 97.19 139 THR A N 1
ATOM 1174 C CA . THR A 1 139 ? -6.051 -6.246 14.348 1.00 97.19 139 THR A CA 1
ATOM 1175 C C . THR A 1 139 ? -7.572 -6.070 14.416 1.00 97.19 139 THR A C 1
ATOM 1177 O O . THR A 1 139 ? -8.259 -6.353 13.438 1.00 97.19 139 THR A O 1
ATOM 1180 N N . ASP A 1 140 ? -8.083 -5.543 15.533 1.00 96.94 140 ASP A N 1
ATOM 1181 C CA . ASP A 1 140 ? -9.504 -5.277 15.765 1.00 96.94 140 ASP A CA 1
ATOM 1182 C C . ASP A 1 140 ? -10.109 -4.313 14.739 1.00 96.94 140 ASP A C 1
ATOM 1184 O O . ASP A 1 140 ? -11.248 -4.503 14.341 1.00 96.94 140 ASP A O 1
ATOM 1188 N N . ILE A 1 141 ? -9.349 -3.345 14.215 1.00 96.31 141 ILE A N 1
ATOM 1189 C CA . ILE A 1 141 ? -9.850 -2.432 13.172 1.00 96.31 141 ILE A CA 1
ATOM 1190 C C . ILE A 1 141 ? -10.286 -3.195 11.919 1.00 96.31 141 ILE A C 1
ATOM 1192 O O . ILE A 1 141 ? -11.325 -2.901 11.339 1.00 96.31 141 ILE A O 1
ATOM 1196 N N . PHE A 1 142 ? -9.530 -4.200 11.494 1.00 97.50 142 PHE A N 1
ATOM 1197 C CA . PHE A 1 142 ? -9.888 -4.951 10.292 1.00 97.50 142 PHE A CA 1
ATOM 1198 C C . PHE A 1 142 ? -11.070 -5.896 10.533 1.00 97.50 142 PHE A C 1
ATOM 1200 O O . PHE A 1 142 ? -11.878 -6.111 9.631 1.00 97.50 142 PHE A O 1
ATOM 1207 N N . LEU A 1 143 ? -11.173 -6.439 11.750 1.00 97.81 143 LEU A N 1
ATOM 1208 C CA . LEU A 1 143 ? -12.220 -7.382 12.142 1.00 97.81 143 LEU A CA 1
ATOM 1209 C C . LEU A 1 143 ? -13.557 -6.698 12.454 1.00 97.81 143 LEU A C 1
ATOM 1211 O O . LEU A 1 143 ? -14.599 -7.264 12.132 1.00 97.81 143 LEU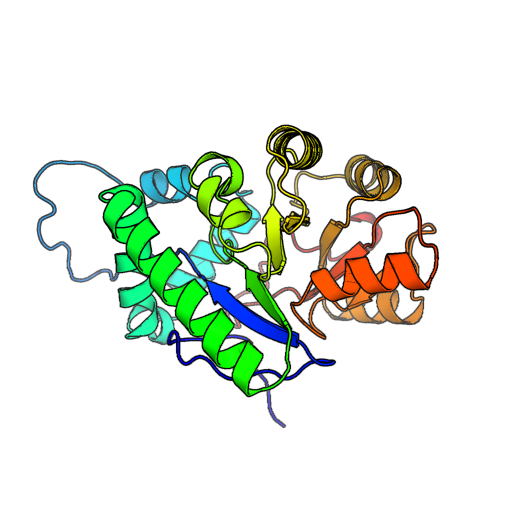 A O 1
ATOM 1215 N N . ASP A 1 144 ? -13.523 -5.498 13.034 1.00 97.38 144 ASP A N 1
ATOM 1216 C CA . ASP A 1 144 ? -14.710 -4.710 13.378 1.00 97.38 144 ASP A CA 1
ATOM 1217 C C . ASP A 1 144 ? -15.293 -4.001 12.143 1.00 97.38 144 ASP A C 1
ATOM 1219 O O . ASP A 1 144 ? -16.503 -3.812 12.050 1.00 97.38 144 ASP A O 1
ATOM 1223 N N . PHE A 1 145 ? -14.452 -3.627 11.169 1.00 94.38 145 PHE A N 1
ATOM 1224 C CA . PHE A 1 145 ? -14.844 -2.857 9.980 1.00 94.38 145 PHE A CA 1
ATOM 1225 C C . PHE A 1 145 ? -14.748 -3.683 8.685 1.00 94.38 145 PHE A C 1
ATOM 1227 O O . PHE A 1 145 ? -14.112 -3.269 7.713 1.00 94.38 145 PHE A O 1
ATOM 1234 N N . LYS A 1 146 ? -15.391 -4.858 8.649 1.00 96.31 146 LYS A N 1
ATOM 1235 C CA . LYS A 1 146 ? -15.352 -5.783 7.492 1.00 96.31 146 LYS A CA 1
ATOM 1236 C C . LYS A 1 146 ? -15.933 -5.203 6.198 1.00 96.31 146 LYS A C 1
ATOM 1238 O O . LYS A 1 146 ? -15.513 -5.609 5.115 1.00 96.31 146 LYS A O 1
ATOM 1243 N N . ASP A 1 147 ? -16.842 -4.234 6.306 1.00 87.94 147 ASP A N 1
ATOM 1244 C CA . ASP A 1 147 ? -17.447 -3.546 5.157 1.00 87.94 147 ASP A CA 1
ATOM 1245 C C . ASP A 1 147 ? -16.466 -2.609 4.436 1.00 87.94 147 ASP A C 1
ATOM 1247 O O . ASP A 1 147 ? -16.689 -2.226 3.286 1.00 87.94 147 ASP A O 1
ATOM 1251 N N . ILE A 1 148 ? -15.359 -2.253 5.094 1.00 87.00 148 ILE A N 1
ATOM 1252 C CA . ILE A 1 148 ? -14.295 -1.430 4.524 1.00 87.00 148 ILE A CA 1
ATOM 1253 C C . ILE A 1 148 ? -13.252 -2.332 3.882 1.00 87.00 148 ILE A C 1
ATOM 1255 O O . ILE A 1 148 ? -12.765 -3.279 4.498 1.00 87.00 148 ILE A O 1
ATOM 1259 N N . GLN A 1 149 ? -12.871 -2.004 2.649 1.00 90.06 149 GLN A N 1
ATOM 1260 C CA . GLN A 1 149 ? -11.702 -2.598 2.014 1.00 90.06 149 GLN A CA 1
ATOM 1261 C C . GLN A 1 149 ? -10.472 -1.742 2.304 1.00 90.06 149 GLN A C 1
ATOM 1263 O O . GLN A 1 149 ? -10.410 -0.568 1.949 1.00 90.06 149 GLN A O 1
ATOM 1268 N N . PHE A 1 150 ? -9.471 -2.331 2.933 1.00 93.06 150 PHE A N 1
ATOM 1269 C CA . PHE A 1 150 ? -8.193 -1.692 3.182 1.00 93.06 150 PHE A CA 1
ATOM 1270 C C . PHE A 1 150 ? -7.200 -2.086 2.100 1.00 93.06 150 PHE A C 1
ATOM 1272 O O . PHE A 1 150 ? -7.195 -3.225 1.632 1.00 93.06 150 PHE A O 1
ATOM 1279 N N . TYR A 1 151 ? -6.306 -1.180 1.733 1.00 94.44 151 TYR A N 1
ATOM 1280 C CA . TYR A 1 151 ? -5.125 -1.541 0.962 1.00 94.44 151 TYR A CA 1
ATOM 1281 C C . TYR A 1 151 ? -3.932 -0.700 1.380 1.00 94.44 151 TYR A C 1
ATOM 1283 O O . TYR A 1 151 ? -4.117 0.396 1.885 1.00 94.44 151 TYR A O 1
ATOM 1291 N N . ASP A 1 152 ? -2.717 -1.204 1.184 1.00 94.94 152 ASP A N 1
ATOM 1292 C CA . ASP A 1 152 ? -1.496 -0.444 1.441 1.00 94.94 152 ASP A CA 1
ATOM 1293 C C . ASP A 1 152 ? -0.332 -0.908 0.574 1.00 94.94 152 ASP A C 1
ATOM 1295 O O . ASP A 1 152 ? -0.292 -2.039 0.090 1.00 94.94 152 ASP A O 1
ATOM 1299 N N . TYR A 1 153 ? 0.662 -0.031 0.461 1.00 94.06 153 TYR A N 1
ATOM 1300 C CA . TYR A 1 153 ? 1.962 -0.352 -0.109 1.00 94.06 153 TYR A CA 1
ATOM 1301 C C . TYR A 1 153 ? 2.947 -0.663 1.002 1.00 94.06 153 TYR A C 1
ATOM 1303 O O . TYR A 1 153 ? 2.898 -0.047 2.068 1.00 94.06 153 TYR A O 1
ATOM 1311 N N . THR A 1 154 ? 3.873 -1.583 0.749 1.00 96.62 154 THR A N 1
ATOM 1312 C CA . THR A 1 154 ? 4.847 -1.967 1.768 1.00 96.62 154 THR A CA 1
ATOM 1313 C C . THR A 1 154 ? 6.185 -2.405 1.206 1.00 96.62 154 THR A C 1
ATOM 1315 O O . THR A 1 154 ? 6.252 -3.059 0.171 1.00 96.62 154 THR A O 1
ATOM 1318 N N . LYS A 1 155 ? 7.254 -2.064 1.925 1.00 95.19 155 LYS A N 1
ATOM 1319 C CA . LYS A 1 155 ? 8.627 -2.534 1.690 1.00 95.19 155 LYS A CA 1
ATOM 1320 C C . LYS A 1 155 ? 9.011 -3.659 2.656 1.00 95.19 155 LYS A C 1
ATOM 1322 O O . LYS A 1 155 ? 10.093 -4.237 2.557 1.00 95.19 155 LYS A O 1
ATOM 1327 N N . HIS A 1 156 ? 8.144 -3.980 3.620 1.00 96.50 156 HIS A N 1
ATOM 1328 C CA . HIS A 1 156 ? 8.319 -5.152 4.479 1.00 96.50 156 HIS A CA 1
ATOM 1329 C C . HIS A 1 156 ? 8.220 -6.449 3.673 1.00 96.50 156 HIS A C 1
ATOM 1331 O O . HIS A 1 156 ? 7.782 -6.472 2.525 1.00 96.50 156 HIS A O 1
ATOM 1337 N N . ASN A 1 157 ? 8.594 -7.565 4.305 1.00 97.19 157 ASN A N 1
ATOM 1338 C CA . ASN A 1 157 ? 8.382 -8.894 3.737 1.00 97.19 157 ASN A CA 1
ATOM 1339 C C . ASN A 1 157 ? 6.875 -9.158 3.568 1.00 97.19 157 ASN A C 1
ATOM 1341 O O . ASN A 1 157 ? 6.190 -9.577 4.504 1.00 97.19 157 ASN A O 1
ATOM 1345 N N . ILE A 1 158 ? 6.374 -8.897 2.363 1.00 98.25 158 ILE A N 1
ATOM 1346 C CA . ILE A 1 158 ? 4.954 -8.964 2.031 1.00 98.25 158 ILE A CA 1
ATOM 1347 C C . ILE A 1 158 ? 4.392 -10.385 2.119 1.00 98.25 158 ILE A C 1
ATOM 1349 O O . ILE A 1 158 ? 3.266 -10.553 2.574 1.00 98.25 158 ILE A O 1
ATOM 1353 N N . ILE A 1 159 ? 5.184 -11.417 1.807 1.00 98.25 159 ILE A N 1
ATOM 1354 C CA . ILE A 1 159 ? 4.767 -12.822 1.949 1.00 98.25 159 ILE A CA 1
ATOM 1355 C C . ILE A 1 159 ? 4.450 -13.124 3.416 1.00 98.25 159 ILE A C 1
ATOM 1357 O O . ILE A 1 159 ? 3.402 -13.690 3.732 1.00 98.25 159 ILE A O 1
ATOM 1361 N N . LYS A 1 160 ? 5.325 -12.687 4.333 1.00 98.19 160 LYS A N 1
ATOM 1362 C CA . LYS A 1 160 ? 5.085 -12.830 5.773 1.00 98.19 160 LYS A CA 1
ATOM 1363 C C . LYS A 1 160 ? 3.845 -12.049 6.208 1.00 98.19 160 LYS A C 1
ATOM 1365 O O . LYS A 1 160 ? 3.045 -12.594 6.961 1.00 98.19 160 LYS A O 1
ATOM 1370 N N . ARG A 1 161 ? 3.655 -10.816 5.720 1.00 98.00 161 ARG A N 1
ATOM 1371 C CA . ARG A 1 161 ? 2.458 -10.018 6.037 1.00 98.00 161 ARG A CA 1
ATOM 1372 C C . ARG A 1 161 ? 1.175 -10.698 5.561 1.00 98.00 161 ARG A C 1
ATOM 1374 O O . ARG A 1 161 ? 0.261 -10.861 6.357 1.00 98.00 161 ARG A O 1
ATOM 1381 N N . ILE A 1 162 ? 1.123 -11.180 4.318 1.00 98.19 162 ILE A N 1
ATOM 1382 C CA . ILE A 1 162 ? -0.037 -11.910 3.776 1.00 98.19 162 ILE A CA 1
ATOM 1383 C C . ILE A 1 162 ? -0.331 -13.166 4.608 1.00 98.19 162 ILE A C 1
ATOM 1385 O O . ILE A 1 162 ? -1.491 -13.442 4.914 1.00 98.19 162 ILE A O 1
ATOM 1389 N N . LYS A 1 163 ? 0.702 -13.908 5.036 1.00 98.19 163 LYS A N 1
ATOM 1390 C CA . LYS A 1 163 ? 0.528 -15.041 5.959 1.00 98.19 163 LYS A CA 1
ATOM 1391 C C . LYS A 1 163 ? -0.093 -14.595 7.287 1.00 98.19 163 LYS A C 1
ATOM 1393 O O . LYS A 1 163 ? -1.033 -15.237 7.746 1.00 98.19 163 LYS A O 1
ATOM 1398 N N . THR A 1 164 ? 0.378 -13.490 7.865 1.00 98.25 164 THR A N 1
ATOM 1399 C CA . THR A 1 164 ? -0.201 -12.910 9.085 1.00 98.25 164 THR A CA 1
ATOM 1400 C C . THR A 1 164 ? -1.671 -12.533 8.898 1.00 98.25 164 THR A C 1
ATOM 1402 O O . THR A 1 164 ? -2.479 -12.843 9.768 1.00 98.25 164 THR A O 1
ATOM 1405 N N . LEU A 1 165 ? -2.040 -11.911 7.771 1.00 98.25 165 LEU A N 1
ATOM 1406 C CA . LEU A 1 165 ? -3.437 -11.568 7.478 1.00 98.25 165 LEU A CA 1
ATOM 1407 C C . LEU A 1 165 ? -4.327 -12.815 7.495 1.00 98.25 165 LEU A C 1
ATOM 1409 O O . LEU A 1 165 ? -5.356 -12.820 8.165 1.00 98.25 165 LEU A O 1
ATOM 1413 N N . ARG A 1 166 ? -3.885 -13.901 6.845 1.00 97.88 166 ARG A N 1
ATOM 1414 C CA . ARG A 1 166 ? -4.601 -15.189 6.848 1.00 97.88 166 ARG A CA 1
ATOM 1415 C C . ARG A 1 166 ? -4.731 -15.768 8.256 1.00 97.88 166 ARG A C 1
ATOM 1417 O O . ARG A 1 166 ? -5.825 -16.135 8.655 1.00 97.88 166 ARG A O 1
ATOM 1424 N N . GLN A 1 167 ? -3.641 -15.801 9.025 1.00 98.19 167 GLN A N 1
ATOM 1425 C CA . GLN A 1 167 ? -3.639 -16.320 10.402 1.00 98.19 167 GLN A CA 1
ATOM 1426 C C . GLN A 1 167 ? -4.566 -15.537 11.339 1.00 98.19 167 GLN A C 1
ATOM 1428 O O . GLN A 1 167 ? -5.111 -16.104 12.280 1.00 98.19 167 GLN A O 1
ATOM 1433 N N . LYS A 1 168 ? -4.743 -14.238 11.085 1.00 98.06 168 LYS A N 1
ATOM 1434 C CA . LYS A 1 168 ? -5.617 -13.353 11.861 1.00 98.06 168 LYS A CA 1
ATOM 1435 C C . LYS A 1 168 ? -7.032 -13.231 11.292 1.00 98.06 168 LYS A C 1
ATOM 1437 O O . LYS A 1 168 ? -7.796 -12.408 11.784 1.00 98.06 168 LYS A O 1
ATOM 1442 N N . ASN A 1 169 ? -7.379 -14.007 10.262 1.00 97.81 169 ASN A N 1
ATOM 1443 C CA . ASN A 1 169 ? -8.665 -13.932 9.561 1.00 97.81 169 ASN A CA 1
ATOM 1444 C C . ASN A 1 169 ? -9.001 -12.525 9.018 1.00 97.81 169 ASN A C 1
ATOM 1446 O O . ASN A 1 169 ? -10.164 -12.128 8.964 1.00 97.81 169 ASN A O 1
ATOM 1450 N N . ILE A 1 170 ? -7.984 -11.773 8.589 1.00 98.25 170 ILE A N 1
ATOM 1451 C CA . ILE A 1 170 ? -8.139 -10.467 7.940 1.00 98.25 170 ILE A CA 1
ATOM 1452 C C . ILE A 1 170 ? -8.210 -10.680 6.424 1.00 98.25 170 ILE A C 1
ATOM 1454 O O . ILE A 1 170 ? -7.192 -10.899 5.767 1.00 98.25 170 ILE A O 1
ATOM 1458 N N . SER A 1 171 ? -9.415 -10.616 5.856 1.00 96.75 171 SER A N 1
ATOM 1459 C CA . SER A 1 171 ? -9.659 -10.828 4.418 1.00 96.75 171 SER A CA 1
ATOM 1460 C C . SER A 1 171 ? -9.855 -9.534 3.618 1.00 96.75 171 SER A C 1
ATOM 1462 O O . SER A 1 171 ? -9.720 -9.536 2.390 1.00 96.75 171 SER A O 1
ATOM 1464 N N . ASN A 1 172 ? -10.133 -8.424 4.303 1.00 96.75 172 ASN A N 1
ATOM 1465 C CA . ASN A 1 172 ? -10.428 -7.106 3.743 1.00 96.75 172 ASN A CA 1
ATOM 1466 C C . ASN A 1 172 ? -9.197 -6.187 3.667 1.00 96.75 172 ASN A C 1
ATOM 1468 O O . ASN A 1 172 ? -9.357 -4.974 3.696 1.00 96.75 172 ASN A O 1
ATOM 1472 N N . TYR A 1 173 ? -7.978 -6.731 3.581 1.00 96.94 173 TYR A N 1
ATOM 1473 C CA . TYR A 1 173 ? -6.750 -5.935 3.479 1.00 96.94 173 TYR A CA 1
ATOM 1474 C C . TYR A 1 173 ? -5.862 -6.421 2.326 1.00 96.94 173 TYR A C 1
ATOM 1476 O O . TYR A 1 173 ? -5.332 -7.531 2.358 1.00 96.94 173 TYR A O 1
ATOM 1484 N N . HIS A 1 174 ? -5.724 -5.598 1.286 1.00 96.31 174 HIS A N 1
ATOM 1485 C CA . HIS A 1 174 ? -4.907 -5.870 0.102 1.00 96.31 174 HIS A CA 1
ATOM 1486 C C . HIS A 1 174 ? -3.531 -5.210 0.214 1.00 96.31 174 HIS A C 1
ATOM 1488 O O . HIS A 1 174 ? -3.426 -4.003 0.408 1.00 96.31 174 HIS A O 1
ATOM 1494 N N . LEU A 1 175 ? -2.455 -5.981 0.082 1.00 97.56 175 LEU A N 1
ATOM 1495 C CA . LEU A 1 175 ? -1.096 -5.448 0.169 1.00 97.56 175 LEU A CA 1
ATOM 1496 C C . LEU A 1 175 ? -0.432 -5.457 -1.204 1.00 97.56 175 LEU A C 1
ATOM 1498 O O . LEU A 1 175 ? -0.454 -6.472 -1.896 1.00 97.56 175 LEU A O 1
ATOM 1502 N N . VAL A 1 176 ? 0.212 -4.343 -1.543 1.00 97.75 176 VAL A N 1
ATOM 1503 C CA . VAL A 1 176 ? 1.036 -4.174 -2.743 1.00 97.75 176 VAL A CA 1
ATOM 1504 C C . VAL A 1 176 ? 2.492 -4.013 -2.319 1.00 97.75 176 VAL A C 1
ATOM 1506 O O . VAL A 1 176 ? 2.813 -3.218 -1.430 1.00 97.75 176 VAL A O 1
ATOM 1509 N N . TYR A 1 177 ? 3.403 -4.767 -2.929 1.00 98.12 177 TYR A N 1
ATOM 1510 C CA . TYR A 1 177 ? 4.826 -4.605 -2.643 1.00 98.12 177 TYR A CA 1
ATOM 1511 C C . TYR A 1 177 ? 5.346 -3.333 -3.317 1.00 98.12 177 TYR A C 1
ATOM 1513 O O . TYR A 1 177 ? 5.134 -3.129 -4.504 1.00 98.12 177 TYR A O 1
ATOM 1521 N N . SER A 1 178 ? 6.034 -2.468 -2.576 1.00 95.25 178 SER A N 1
ATOM 1522 C CA . SER A 1 178 ? 6.663 -1.256 -3.106 1.00 95.25 178 SER A CA 1
ATOM 1523 C C . SER A 1 178 ? 8.133 -1.541 -3.380 1.00 95.25 178 SER A C 1
ATOM 1525 O O . SER A 1 178 ? 8.911 -1.719 -2.441 1.00 95.25 178 SER A O 1
ATOM 1527 N N . ARG A 1 179 ? 8.509 -1.567 -4.661 1.00 94.88 179 ARG A N 1
ATOM 1528 C CA . ARG A 1 179 ? 9.890 -1.771 -5.104 1.00 94.88 179 ARG A CA 1
ATOM 1529 C C . ARG A 1 179 ? 10.819 -0.702 -4.529 1.00 94.88 179 ARG A C 1
ATOM 1531 O O . ARG A 1 179 ? 10.453 0.466 -4.394 1.00 94.88 179 ARG A O 1
ATOM 1538 N N . THR A 1 180 ? 12.041 -1.111 -4.211 1.00 91.44 180 THR A N 1
ATOM 1539 C CA . THR A 1 180 ? 13.141 -0.232 -3.795 1.00 91.44 180 THR A CA 1
ATOM 1540 C C . THR A 1 180 ? 14.337 -0.390 -4.719 1.00 91.44 180 THR A C 1
ATOM 1542 O O . THR A 1 180 ? 14.458 -1.407 -5.391 1.00 91.44 180 THR A O 1
ATOM 1545 N N . GLU A 1 181 ? 15.279 0.550 -4.675 1.00 88.88 181 GLU A N 1
ATOM 1546 C CA . GLU A 1 181 ? 16.546 0.489 -5.418 1.00 88.88 181 GLU A CA 1
ATOM 1547 C C . GLU A 1 181 ? 17.397 -0.759 -5.140 1.00 88.88 181 GLU A C 1
ATOM 1549 O O . GLU A 1 181 ? 18.329 -1.051 -5.877 1.00 88.88 181 GLU A O 1
ATOM 1554 N N . LYS A 1 182 ? 17.091 -1.499 -4.068 1.00 90.50 182 LYS A N 1
ATOM 1555 C CA . LYS A 1 182 ? 17.797 -2.726 -3.672 1.00 90.50 182 LYS A CA 1
ATOM 1556 C C . LYS A 1 182 ? 17.166 -3.990 -4.256 1.00 90.50 182 LYS A C 1
ATOM 1558 O O . LYS A 1 182 ? 17.699 -5.081 -4.068 1.00 90.50 182 LYS A O 1
ATOM 1563 N N . ASP A 1 183 ? 16.002 -3.863 -4.885 1.00 92.94 183 ASP A N 1
ATOM 1564 C CA . ASP A 1 183 ? 15.250 -4.986 -5.422 1.00 92.94 183 ASP A CA 1
ATOM 1565 C C . ASP A 1 183 ? 15.588 -5.181 -6.899 1.00 92.94 183 ASP A C 1
ATOM 1567 O O . ASP A 1 183 ? 15.472 -4.247 -7.693 1.00 92.94 183 ASP A O 1
ATOM 1571 N N . SER A 1 184 ? 15.977 -6.408 -7.247 1.00 93.50 184 SER A N 1
ATOM 1572 C CA . SER A 1 184 ? 16.224 -6.838 -8.623 1.00 93.50 184 SER A CA 1
ATOM 1573 C C . SER A 1 184 ? 14.968 -7.406 -9.281 1.00 93.50 184 SER A C 1
ATOM 1575 O O . SER A 1 184 ? 14.060 -7.888 -8.588 1.00 93.50 184 SER A O 1
ATOM 1577 N N . TRP A 1 185 ? 14.979 -7.495 -10.614 1.00 93.94 185 TRP A N 1
ATOM 1578 C CA . TRP A 1 185 ? 13.942 -8.181 -11.384 1.00 93.94 185 TRP A CA 1
ATOM 1579 C C . TRP A 1 185 ? 13.637 -9.585 -10.879 1.00 93.94 185 TRP A C 1
ATOM 1581 O O . TRP A 1 185 ? 12.481 -9.992 -10.787 1.00 93.94 185 TRP A O 1
ATOM 1591 N N . LYS A 1 186 ? 14.669 -10.343 -10.480 1.00 95.62 186 LYS A N 1
ATOM 1592 C CA . LYS A 1 186 ? 14.508 -11.698 -9.931 1.00 95.62 186 LYS A CA 1
ATOM 1593 C C . LYS A 1 186 ? 13.595 -11.707 -8.702 1.00 95.62 186 LYS A C 1
ATOM 1595 O O . LYS A 1 186 ? 12.780 -12.612 -8.547 1.00 95.62 186 LYS A O 1
ATOM 1600 N N . LYS A 1 187 ? 13.701 -10.700 -7.830 1.00 96.12 187 LYS A N 1
ATOM 1601 C CA . LYS A 1 187 ? 12.812 -10.560 -6.670 1.00 96.12 187 LYS A CA 1
ATOM 1602 C C . LYS A 1 187 ? 11.411 -10.113 -7.088 1.00 96.12 187 LYS A C 1
ATOM 1604 O O . LYS A 1 187 ? 10.437 -10.643 -6.560 1.00 96.12 187 LYS A O 1
ATOM 1609 N N . ILE A 1 188 ? 11.308 -9.162 -8.015 1.00 96.56 188 ILE A N 1
ATOM 1610 C CA . ILE A 1 188 ? 10.026 -8.636 -8.508 1.00 96.56 188 ILE A CA 1
ATOM 1611 C C . ILE A 1 188 ? 9.220 -9.749 -9.189 1.00 96.56 188 ILE A C 1
ATOM 1613 O O . ILE A 1 188 ? 8.111 -10.055 -8.758 1.00 96.56 188 ILE A O 1
ATOM 1617 N N . SER A 1 189 ? 9.811 -10.422 -10.176 1.00 96.69 189 SER A N 1
ATOM 1618 C CA . SER A 1 189 ? 9.220 -11.565 -10.882 1.00 96.69 189 SER A CA 1
ATOM 1619 C C . SER A 1 189 ? 8.867 -12.721 -9.943 1.00 96.69 189 SER A C 1
ATOM 1621 O O . SER A 1 189 ? 7.802 -13.318 -10.086 1.00 96.69 189 SER A O 1
ATOM 1623 N N . TYR A 1 190 ? 9.692 -13.007 -8.928 1.00 98.00 190 TYR A N 1
ATOM 1624 C CA . TYR A 1 190 ? 9.337 -13.976 -7.889 1.00 98.00 190 TYR A CA 1
ATOM 1625 C C . TYR A 1 190 ? 8.040 -13.589 -7.163 1.00 98.00 190 TYR A C 1
ATOM 1627 O O . TYR A 1 190 ? 7.145 -14.423 -7.050 1.00 98.00 190 TYR A O 1
ATOM 1635 N N . LEU A 1 191 ? 7.895 -12.337 -6.714 1.00 98.38 191 LEU A N 1
ATOM 1636 C CA . LEU A 1 191 ? 6.673 -11.871 -6.046 1.00 98.38 191 LEU A CA 1
ATOM 1637 C C . LEU A 1 191 ? 5.455 -11.908 -6.980 1.00 98.38 191 LEU A C 1
ATOM 1639 O O . LEU A 1 191 ? 4.402 -12.412 -6.585 1.00 98.38 191 LEU A O 1
ATOM 1643 N N . LEU A 1 192 ? 5.610 -11.459 -8.226 1.00 97.94 192 LEU A N 1
ATOM 1644 C CA . LEU A 1 192 ? 4.543 -11.500 -9.227 1.00 97.94 192 LEU A CA 1
ATOM 1645 C C . LEU A 1 192 ? 4.077 -12.943 -9.492 1.00 97.94 192 LEU A C 1
ATOM 1647 O O . LEU A 1 192 ? 2.877 -13.206 -9.528 1.00 97.94 192 LEU A O 1
ATOM 1651 N N . ASN A 1 193 ? 4.993 -13.911 -9.580 1.00 97.62 193 ASN A N 1
ATOM 1652 C CA . ASN A 1 193 ? 4.641 -15.331 -9.711 1.00 97.62 193 ASN A CA 1
ATOM 1653 C C . ASN A 1 193 ? 3.919 -15.902 -8.479 1.00 97.62 193 ASN A C 1
ATOM 1655 O O . ASN A 1 193 ? 3.173 -16.866 -8.604 1.00 97.62 193 ASN A O 1
ATOM 1659 N N . GLN A 1 194 ? 4.087 -15.300 -7.299 1.00 97.38 194 GLN A N 1
ATOM 1660 C CA . GLN A 1 194 ? 3.329 -15.641 -6.087 1.00 97.38 194 GLN A CA 1
ATOM 1661 C C . GLN A 1 194 ? 1.965 -14.927 -6.008 1.00 97.38 194 GLN A C 1
ATOM 1663 O O . GLN A 1 194 ? 1.353 -14.881 -4.939 1.00 97.38 194 GLN A O 1
ATOM 1668 N N . ASN A 1 195 ? 1.478 -14.370 -7.123 1.00 96.62 195 ASN A N 1
ATOM 1669 C CA . ASN A 1 195 ? 0.228 -13.614 -7.215 1.00 96.62 195 ASN A CA 1
ATOM 1670 C C . ASN A 1 195 ? 0.212 -12.316 -6.373 1.00 96.62 195 ASN A C 1
ATOM 1672 O O . ASN A 1 195 ? -0.850 -11.852 -5.948 1.00 96.62 195 ASN A O 1
ATOM 1676 N N . ILE A 1 196 ? 1.386 -11.729 -6.119 1.00 97.88 196 ILE A N 1
ATOM 1677 C CA . ILE A 1 196 ? 1.544 -10.496 -5.339 1.00 97.88 196 ILE A CA 1
ATOM 1678 C C . ILE A 1 196 ? 1.780 -9.330 -6.291 1.00 97.88 196 ILE A C 1
ATOM 1680 O O . ILE A 1 196 ? 2.707 -9.367 -7.095 1.00 97.88 196 ILE A O 1
ATOM 1684 N N . ASP A 1 197 ? 0.960 -8.289 -6.175 1.00 98.06 197 ASP A N 1
ATOM 1685 C CA . ASP A 1 197 ? 1.096 -7.090 -7.000 1.00 98.06 197 ASP A CA 1
ATOM 1686 C C . ASP A 1 197 ? 2.313 -6.269 -6.545 1.00 98.06 197 ASP A C 1
ATOM 1688 O O . ASP A 1 197 ? 2.585 -6.136 -5.344 1.00 98.06 197 ASP A O 1
ATOM 1692 N N . VAL A 1 198 ? 3.050 -5.719 -7.509 1.00 97.81 198 VAL A N 1
ATOM 1693 C CA . VAL A 1 198 ? 4.280 -4.958 -7.271 1.00 97.81 198 VAL A CA 1
ATOM 1694 C C . VAL A 1 198 ? 4.147 -3.579 -7.896 1.00 97.81 198 VAL A C 1
ATOM 1696 O O . VAL A 1 198 ? 3.928 -3.459 -9.093 1.00 97.81 198 VAL A O 1
ATOM 1699 N N . ALA A 1 199 ? 4.328 -2.538 -7.091 1.00 95.88 199 ALA A N 1
ATOM 1700 C CA . ALA A 1 199 ? 4.421 -1.166 -7.552 1.00 95.88 199 ALA A CA 1
ATOM 1701 C C . ALA A 1 199 ? 5.877 -0.754 -7.760 1.00 95.88 199 ALA A C 1
ATOM 1703 O O . ALA A 1 199 ? 6.707 -0.889 -6.851 1.00 95.88 199 ALA A O 1
ATOM 1704 N N . VAL A 1 200 ? 6.159 -0.204 -8.937 1.00 94.06 200 VAL A N 1
ATOM 1705 C CA . VAL A 1 200 ? 7.457 0.355 -9.319 1.00 94.06 200 VAL A CA 1
ATOM 1706 C C . VAL A 1 200 ? 7.293 1.835 -9.627 1.00 94.06 200 VAL A C 1
ATOM 1708 O O . VAL A 1 200 ? 6.304 2.239 -10.233 1.00 94.06 200 VAL A O 1
ATOM 1711 N N . VAL A 1 201 ? 8.249 2.647 -9.179 1.00 90.50 201 VAL A N 1
ATOM 1712 C CA . VAL A 1 201 ? 8.315 4.050 -9.590 1.00 90.50 201 VAL A CA 1
ATOM 1713 C C . VAL A 1 201 ? 9.262 4.137 -10.769 1.00 90.50 201 VAL A C 1
ATOM 1715 O O . VAL A 1 201 ? 10.375 3.617 -10.698 1.00 90.50 201 VAL A O 1
ATOM 1718 N N . ILE A 1 202 ? 8.814 4.771 -11.836 1.00 89.62 202 ILE A N 1
ATOM 1719 C CA . ILE A 1 202 ? 9.467 4.749 -13.135 1.00 89.62 202 ILE A CA 1
ATOM 1720 C C . ILE A 1 202 ? 9.406 6.138 -13.766 1.00 89.62 202 ILE A C 1
ATOM 1722 O O . ILE A 1 202 ? 8.549 6.957 -13.415 1.00 89.62 202 ILE A O 1
ATOM 1726 N N . ASP A 1 203 ? 10.364 6.422 -14.640 1.00 89.00 203 ASP A N 1
ATOM 1727 C CA . ASP A 1 203 ? 10.355 7.634 -15.444 1.00 89.00 203 ASP A CA 1
ATOM 1728 C C . ASP A 1 203 ? 9.119 7.693 -16.357 1.00 89.00 203 ASP A C 1
ATOM 1730 O O . ASP A 1 203 ? 8.610 6.662 -16.799 1.00 89.00 203 ASP A O 1
ATOM 1734 N N . GLU A 1 204 ? 8.619 8.902 -16.607 1.00 86.75 204 GLU A N 1
ATOM 1735 C CA . GLU A 1 204 ? 7.362 9.122 -17.323 1.00 86.75 204 GLU A CA 1
ATOM 1736 C C . GLU A 1 204 ? 7.424 8.638 -18.778 1.00 86.75 204 GLU A C 1
ATOM 1738 O O . GLU A 1 204 ? 6.479 7.996 -19.240 1.00 86.75 204 GLU A O 1
ATOM 1743 N N . GLU A 1 205 ? 8.534 8.876 -19.485 1.00 86.81 205 GLU A N 1
ATOM 1744 C CA . GLU A 1 205 ? 8.682 8.446 -20.883 1.00 86.81 205 GLU A CA 1
ATOM 1745 C C . GLU A 1 205 ? 8.708 6.915 -20.978 1.00 86.81 205 GLU A C 1
ATOM 1747 O O . GLU A 1 205 ? 7.994 6.307 -21.781 1.00 86.81 205 GLU A O 1
ATOM 1752 N N . LEU A 1 206 ? 9.469 6.271 -20.088 1.00 89.19 206 LEU A N 1
ATOM 1753 C CA . LEU A 1 206 ? 9.549 4.814 -20.022 1.00 89.19 206 LEU A CA 1
ATOM 1754 C C . LEU A 1 206 ? 8.213 4.186 -19.598 1.00 89.19 206 LEU A C 1
ATOM 1756 O O . LEU A 1 206 ? 7.822 3.140 -20.120 1.00 89.19 206 LEU A O 1
ATOM 1760 N N . LYS A 1 207 ? 7.483 4.828 -18.678 1.00 91.31 207 LYS A N 1
ATOM 1761 C CA . LYS A 1 207 ? 6.144 4.391 -18.276 1.00 91.31 207 LYS A CA 1
ATOM 1762 C C . LYS A 1 207 ? 5.189 4.357 -19.461 1.00 91.31 207 LYS A C 1
ATOM 1764 O O . LYS A 1 207 ? 4.488 3.363 -19.617 1.00 91.31 207 LYS A O 1
ATOM 1769 N N . GLN A 1 208 ? 5.148 5.421 -20.266 1.00 89.50 208 GLN A N 1
ATOM 1770 C CA . GLN A 1 208 ? 4.254 5.501 -21.425 1.00 89.50 208 GLN A CA 1
ATOM 1771 C C . GLN A 1 208 ? 4.538 4.357 -22.408 1.00 89.50 208 GLN A C 1
ATOM 1773 O O . GLN A 1 208 ? 3.631 3.594 -22.725 1.00 89.50 208 GLN A O 1
ATOM 1778 N N . SER A 1 209 ? 5.813 4.138 -22.746 1.00 88.75 209 SER A N 1
ATOM 1779 C CA . SER A 1 209 ? 6.249 3.026 -23.608 1.00 88.75 209 SER A CA 1
ATOM 1780 C C . SER A 1 209 ? 5.825 1.639 -23.089 1.00 88.75 209 SER A C 1
ATOM 1782 O O . SER A 1 209 ? 5.428 0.753 -23.853 1.00 88.75 209 SER A O 1
ATOM 1784 N N . LEU A 1 210 ? 5.858 1.430 -21.768 1.00 89.56 210 LEU A N 1
ATOM 1785 C CA . LEU A 1 210 ? 5.408 0.176 -21.159 1.00 89.56 210 LEU A CA 1
ATOM 1786 C C . LEU A 1 210 ? 3.885 0.024 -21.116 1.00 89.56 210 LEU A C 1
ATOM 1788 O O . LEU A 1 210 ? 3.386 -1.098 -21.223 1.00 89.56 210 LEU A O 1
ATOM 1792 N N . LEU A 1 211 ? 3.144 1.120 -20.949 1.00 89.81 211 LEU A N 1
ATOM 1793 C CA . LEU A 1 211 ? 1.682 1.091 -20.940 1.00 89.81 211 LEU A CA 1
ATOM 1794 C C . LEU A 1 211 ? 1.097 0.781 -22.320 1.00 89.81 211 LEU A C 1
ATOM 1796 O O . LEU A 1 211 ? 0.065 0.114 -22.379 1.00 89.81 211 LEU A O 1
ATOM 1800 N N . ASP A 1 212 ? 1.784 1.154 -23.402 1.00 87.50 212 ASP A N 1
ATOM 1801 C CA . ASP A 1 212 ? 1.375 0.816 -24.773 1.00 87.50 212 ASP A CA 1
ATOM 1802 C C . ASP A 1 212 ? 1.329 -0.702 -25.020 1.00 87.50 212 ASP A C 1
ATOM 1804 O O . ASP A 1 212 ? 0.532 -1.189 -25.820 1.00 87.50 212 ASP A O 1
ATOM 1808 N N . ASN A 1 213 ? 2.145 -1.473 -24.294 1.00 77.00 213 ASN A N 1
ATOM 1809 C CA . ASN A 1 213 ? 2.254 -2.920 -24.470 1.00 77.00 213 ASN A CA 1
ATOM 1810 C C . ASN A 1 213 ? 1.366 -3.739 -23.517 1.00 77.00 213 ASN A C 1
ATOM 1812 O O . ASN A 1 213 ? 1.323 -4.964 -23.655 1.00 77.00 213 ASN A O 1
ATOM 1816 N N . ILE A 1 214 ? 0.681 -3.092 -22.554 1.00 83.25 214 ILE A N 1
ATOM 1817 C CA . ILE A 1 214 ? -0.185 -3.639 -21.471 1.00 83.25 214 ILE A CA 1
ATOM 1818 C C . ILE A 1 214 ? 0.360 -4.856 -20.686 1.00 83.25 214 ILE A C 1
ATOM 1820 O O . ILE A 1 214 ? -0.252 -5.331 -19.725 1.00 83.25 214 ILE A O 1
ATOM 1824 N N . THR A 1 215 ? 1.534 -5.356 -21.057 1.00 87.38 215 THR A N 1
ATOM 1825 C CA . THR A 1 215 ? 2.223 -6.518 -20.526 1.00 87.38 215 THR A CA 1
ATOM 1826 C C . THR A 1 215 ? 3.732 -6.296 -20.582 1.00 87.38 215 THR A C 1
ATOM 1828 O O . THR A 1 215 ? 4.259 -5.674 -21.500 1.00 87.38 215 THR A O 1
ATOM 1831 N N . TYR A 1 216 ? 4.444 -6.832 -19.595 1.00 87.12 216 TYR A N 1
ATOM 1832 C CA . TYR A 1 216 ? 5.902 -6.847 -19.540 1.00 87.12 216 TYR A CA 1
ATOM 1833 C C . TYR A 1 216 ? 6.352 -8.200 -19.000 1.00 87.12 216 TYR A C 1
ATOM 1835 O O . TYR A 1 216 ? 5.913 -8.610 -17.924 1.00 87.12 216 TYR A O 1
ATOM 1843 N N . ASN A 1 217 ? 7.202 -8.924 -19.738 1.00 84.81 217 ASN A N 1
ATOM 1844 C CA . ASN A 1 217 ? 7.693 -10.250 -19.337 1.00 84.81 217 ASN A CA 1
ATOM 1845 C C . ASN A 1 217 ? 6.567 -11.209 -18.886 1.00 84.81 217 ASN A C 1
ATOM 1847 O O . ASN A 1 217 ? 6.693 -11.909 -17.880 1.00 84.81 217 ASN A O 1
ATOM 1851 N N . THR A 1 218 ? 5.452 -11.246 -19.628 1.00 90.25 218 THR A N 1
ATOM 1852 C CA . THR A 1 218 ? 4.220 -12.026 -19.347 1.00 90.25 218 THR A CA 1
ATOM 1853 C C . THR A 1 218 ? 3.338 -11.527 -18.195 1.00 90.25 218 THR A C 1
ATOM 1855 O O . THR A 1 218 ? 2.293 -12.125 -17.933 1.00 90.25 218 THR A O 1
ATOM 1858 N N . TYR A 1 219 ? 3.722 -10.461 -17.490 1.00 94.44 219 TYR A N 1
ATOM 1859 C CA . TYR A 1 219 ? 2.916 -9.872 -16.418 1.00 94.44 219 TYR A CA 1
ATOM 1860 C C . TYR A 1 219 ? 2.069 -8.729 -16.954 1.00 94.44 219 TYR A C 1
ATOM 1862 O O . TYR A 1 219 ? 2.552 -7.941 -17.760 1.00 94.44 219 TYR A O 1
ATOM 1870 N N . ASN A 1 220 ? 0.832 -8.608 -16.473 1.00 94.00 220 ASN A N 1
ATOM 1871 C CA . ASN A 1 220 ? -0.007 -7.453 -16.777 1.00 94.00 220 ASN A CA 1
ATOM 1872 C C . ASN A 1 220 ? 0.600 -6.186 -16.172 1.00 94.00 220 ASN A C 1
ATOM 1874 O O . ASN A 1 220 ? 1.081 -6.206 -15.033 1.00 94.00 220 ASN A O 1
ATOM 1878 N N . VAL A 1 221 ? 0.521 -5.098 -16.928 1.00 93.62 221 VAL A N 1
ATOM 1879 C CA . VAL A 1 221 ? 0.999 -3.774 -16.541 1.00 93.62 221 VAL A CA 1
ATOM 1880 C C . VAL A 1 221 ? -0.197 -2.836 -16.452 1.00 93.62 221 VAL A C 1
ATOM 1882 O O . VAL A 1 221 ? -1.060 -2.854 -17.326 1.00 93.62 221 VAL A O 1
ATOM 1885 N N . ILE A 1 222 ? -0.265 -2.027 -15.393 1.00 91.69 222 ILE A N 1
ATOM 1886 C CA . ILE A 1 222 ? -1.307 -1.002 -15.252 1.00 91.69 222 ILE A CA 1
ATOM 1887 C C . ILE A 1 222 ? -0.721 0.355 -14.886 1.00 91.69 222 ILE A C 1
ATOM 1889 O O . ILE A 1 222 ? 0.325 0.452 -14.235 1.00 91.69 222 ILE A O 1
ATOM 1893 N N . ASP A 1 223 ? -1.457 1.403 -15.247 1.00 89.69 223 ASP A N 1
ATOM 1894 C CA . ASP A 1 223 ? -1.184 2.758 -14.795 1.00 89.69 223 ASP A CA 1
ATOM 1895 C C . ASP A 1 223 ? -1.661 2.937 -13.345 1.00 89.69 223 ASP A C 1
ATOM 1897 O O . ASP A 1 223 ? -2.857 3.022 -13.060 1.00 89.69 223 ASP A O 1
ATOM 1901 N N . GLY A 1 224 ? -0.712 3.009 -12.412 1.00 88.19 224 GLY A N 1
ATOM 1902 C CA . GLY A 1 224 ? -0.996 3.250 -11.004 1.00 88.19 224 GLY A CA 1
ATOM 1903 C C . GLY A 1 224 ? -1.397 4.693 -10.678 1.00 88.19 224 GLY A C 1
ATOM 1904 O O . GLY A 1 224 ? -1.952 4.922 -9.604 1.00 88.19 224 GLY A O 1
ATOM 1905 N N . ASP A 1 225 ? -1.154 5.658 -11.563 1.00 83.06 225 ASP A N 1
ATOM 1906 C CA . ASP A 1 225 ? -1.537 7.061 -11.361 1.00 83.06 225 ASP A CA 1
ATOM 1907 C C . ASP A 1 225 ? -2.939 7.372 -11.901 1.00 83.06 225 ASP A C 1
ATOM 1909 O O . ASP A 1 225 ? -3.550 8.353 -11.475 1.00 83.06 225 ASP A O 1
ATOM 1913 N N . ALA A 1 226 ? -3.488 6.518 -12.775 1.00 79.12 226 ALA A N 1
ATOM 1914 C CA . ALA A 1 226 ? -4.853 6.658 -13.291 1.00 79.12 226 ALA A CA 1
ATOM 1915 C C . ALA A 1 226 ? -5.910 6.607 -12.171 1.00 79.12 226 ALA A C 1
ATOM 1917 O O . ALA A 1 226 ? -6.929 7.299 -12.212 1.00 79.12 226 ALA A O 1
ATOM 1918 N N . TYR A 1 227 ? -5.664 5.788 -11.149 1.00 71.50 227 TYR A N 1
ATOM 1919 C CA . TYR A 1 227 ? -6.436 5.736 -9.913 1.00 71.50 227 TYR A CA 1
ATOM 1920 C C . TYR A 1 227 ? -5.557 5.153 -8.803 1.00 71.50 227 TYR A C 1
ATOM 1922 O O . TYR A 1 227 ? -4.879 4.152 -9.013 1.00 71.50 227 TYR A O 1
ATOM 1930 N N . ASP A 1 228 ? -5.596 5.697 -7.584 1.00 73.19 228 ASP A N 1
ATOM 1931 C CA . ASP A 1 228 ? -4.842 5.123 -6.454 1.00 73.19 228 ASP A CA 1
ATOM 1932 C C . ASP A 1 228 ? -5.689 4.120 -5.656 1.00 73.19 228 ASP A C 1
ATOM 1934 O O . ASP A 1 228 ? -5.597 4.093 -4.447 1.00 73.19 228 ASP A O 1
ATOM 1938 N N . ASN A 1 229 ? -6.531 3.286 -6.275 1.00 79.44 229 ASN A N 1
ATOM 1939 C CA . ASN A 1 229 ? -7.359 2.273 -5.587 1.00 79.44 229 ASN A CA 1
ATOM 1940 C C . ASN A 1 229 ? -6.955 0.842 -5.971 1.00 79.44 229 ASN A C 1
ATOM 1942 O O . ASN A 1 229 ? -7.432 0.300 -6.966 1.00 79.44 229 ASN A O 1
ATOM 1946 N N . ARG A 1 230 ? -6.147 0.186 -5.132 1.00 86.56 230 ARG A N 1
ATOM 1947 C CA . ARG A 1 230 ? -5.614 -1.159 -5.424 1.00 86.56 230 ARG A CA 1
ATOM 1948 C C . ARG A 1 230 ? -6.601 -2.304 -5.197 1.00 86.56 230 ARG A C 1
ATOM 1950 O O . ARG A 1 230 ? -6.326 -3.443 -5.563 1.00 86.56 230 ARG A O 1
ATOM 1957 N N . ILE A 1 231 ? -7.785 -2.020 -4.649 1.00 86.06 231 ILE A N 1
ATOM 1958 C CA . ILE A 1 231 ? -8.872 -3.008 -4.587 1.00 86.06 231 ILE A CA 1
ATOM 1959 C C . ILE A 1 231 ? -9.419 -3.292 -5.988 1.00 86.06 231 ILE A C 1
ATOM 1961 O O . ILE A 1 231 ? -9.802 -4.427 -6.275 1.00 86.06 231 ILE A O 1
ATOM 1965 N N . LEU A 1 232 ? -9.420 -2.290 -6.874 1.00 80.69 232 LEU A N 1
ATOM 1966 C CA . LEU A 1 232 ? -9.854 -2.466 -8.259 1.00 80.69 232 LEU A CA 1
ATOM 1967 C C . LEU A 1 232 ? -8.944 -3.431 -9.017 1.00 80.69 232 LEU A C 1
ATOM 1969 O O . LEU A 1 232 ? -9.448 -4.237 -9.791 1.00 80.69 232 LEU A O 1
ATOM 1973 N N . ASP A 1 233 ? -7.647 -3.434 -8.720 1.00 86.19 233 ASP A N 1
ATOM 1974 C CA . ASP A 1 233 ? -6.678 -4.334 -9.354 1.00 86.19 233 ASP A CA 1
ATOM 1975 C C . ASP A 1 233 ? -6.952 -5.790 -8.962 1.00 86.19 233 ASP A C 1
ATOM 1977 O O . ASP A 1 233 ? -7.000 -6.682 -9.809 1.00 86.19 233 ASP A O 1
ATOM 1981 N N . LYS A 1 234 ? -7.261 -6.034 -7.680 1.00 84.06 234 LYS A N 1
ATOM 1982 C CA . LYS A 1 234 ? -7.711 -7.349 -7.195 1.00 84.06 234 LYS A CA 1
ATOM 1983 C C . LYS A 1 234 ? -8.985 -7.816 -7.911 1.00 84.06 234 LYS A C 1
ATOM 1985 O O . LYS A 1 234 ? -9.104 -8.993 -8.255 1.00 84.06 234 LYS A O 1
ATOM 1990 N N . LEU A 1 235 ? -9.936 -6.911 -8.151 1.00 82.88 235 LEU A N 1
ATOM 1991 C CA . LEU A 1 235 ? -11.177 -7.221 -8.871 1.00 82.88 235 LEU A CA 1
ATOM 1992 C C . LEU A 1 235 ? -10.933 -7.468 -10.359 1.00 82.88 235 LEU A C 1
ATOM 1994 O O . LEU A 1 235 ? -11.510 -8.399 -10.916 1.00 82.88 235 LEU A O 1
ATOM 1998 N N . TYR A 1 236 ? -10.068 -6.672 -10.985 1.00 84.94 236 TYR A N 1
ATOM 1999 C CA . TYR A 1 236 ? -9.635 -6.848 -12.365 1.00 84.94 236 TYR A CA 1
ATOM 2000 C C . TYR A 1 236 ? -9.005 -8.229 -12.568 1.00 84.94 236 TYR A C 1
ATOM 2002 O O . TYR A 1 236 ? -9.386 -8.940 -13.496 1.00 84.94 236 TYR A O 1
ATOM 2010 N N . LYS A 1 237 ? -8.133 -8.669 -11.651 1.00 89.94 237 LYS A N 1
ATOM 2011 C CA . LYS A 1 237 ? -7.540 -10.015 -11.696 1.00 89.94 237 LYS A CA 1
ATOM 2012 C C . LYS A 1 237 ? -8.584 -11.117 -11.617 1.00 89.94 237 LYS A C 1
ATOM 2014 O O . LYS A 1 237 ? -8.553 -12.039 -12.423 1.00 89.94 237 LYS A O 1
ATOM 2019 N N . SER A 1 238 ? -9.518 -10.995 -10.674 1.00 86.25 238 SER A N 1
ATOM 2020 C CA . SER A 1 238 ? -10.603 -11.965 -10.491 1.00 86.25 238 SER A CA 1
ATOM 2021 C C . SER A 1 238 ? -11.470 -12.090 -11.747 1.00 86.25 238 SER A C 1
ATOM 2023 O O . SER A 1 238 ? -11.724 -13.196 -12.211 1.00 86.25 238 SER A O 1
ATOM 2025 N N . LYS A 1 239 ? -11.875 -10.955 -12.336 1.00 87.38 239 LYS A N 1
ATOM 2026 C CA . LYS A 1 239 ? -12.719 -10.914 -13.542 1.00 87.38 239 LYS A CA 1
ATOM 2027 C C . LYS A 1 239 ? -12.046 -11.510 -14.778 1.00 87.38 239 LYS A C 1
ATOM 2029 O O . LYS A 1 239 ? -12.733 -12.096 -15.599 1.00 87.38 239 LYS A O 1
ATOM 2034 N N . ASN A 1 240 ? -10.731 -11.350 -14.905 1.00 87.88 240 ASN A N 1
ATOM 2035 C CA . ASN A 1 240 ? -9.969 -11.800 -16.073 1.00 87.88 240 ASN A CA 1
ATOM 2036 C C . ASN A 1 240 ? -9.198 -13.106 -15.822 1.00 87.88 240 ASN A C 1
ATOM 2038 O O . ASN A 1 240 ? -8.310 -13.447 -16.596 1.00 87.88 240 ASN A O 1
ATOM 2042 N N . HIS A 1 241 ? -9.493 -13.820 -14.729 1.00 90.06 241 HIS A N 1
ATOM 2043 C CA . HIS A 1 241 ? -8.824 -15.073 -14.356 1.00 90.06 241 HIS A CA 1
ATOM 2044 C C . HIS A 1 241 ? -7.283 -14.974 -14.308 1.00 90.06 241 HIS A C 1
ATOM 2046 O O . HIS A 1 241 ? -6.568 -15.936 -14.589 1.00 90.06 241 HIS A O 1
ATOM 2052 N N . ILE A 1 242 ? -6.757 -13.810 -13.913 1.00 90.88 242 ILE A N 1
ATOM 2053 C CA . ILE A 1 242 ? -5.316 -13.562 -13.815 1.00 90.88 242 ILE A CA 1
ATOM 2054 C C . ILE A 1 242 ? -4.792 -14.176 -12.511 1.00 90.88 242 ILE A C 1
ATOM 2056 O O . ILE A 1 242 ? -5.175 -13.767 -11.412 1.00 90.88 242 ILE A O 1
ATOM 2060 N N . ASN A 1 243 ? -3.878 -15.138 -12.635 1.00 93.69 243 ASN A N 1
ATOM 2061 C CA . ASN A 1 243 ? -3.286 -15.882 -11.517 1.00 93.69 243 ASN A CA 1
ATOM 2062 C C . ASN A 1 243 ? -1.892 -15.381 -11.085 1.00 93.69 243 ASN A C 1
ATOM 2064 O O . ASN A 1 243 ? -1.351 -15.867 -10.091 1.00 93.69 243 ASN A O 1
ATOM 2068 N N . LYS A 1 244 ? -1.328 -14.403 -11.801 1.00 96.19 244 LYS A N 1
ATOM 2069 C CA . LYS A 1 244 ? -0.081 -13.706 -11.456 1.00 96.19 244 LYS A CA 1
ATOM 2070 C C . LYS A 1 244 ? -0.365 -12.311 -10.889 1.00 96.19 244 LYS A C 1
ATOM 2072 O O . LYS A 1 244 ? -1.440 -11.744 -11.069 1.00 96.19 244 LYS A O 1
ATOM 2077 N N . GLY A 1 245 ? 0.616 -11.750 -10.192 1.00 96.62 245 GLY A N 1
ATOM 2078 C CA . GLY A 1 245 ? 0.600 -10.365 -9.739 1.00 96.62 245 GLY A CA 1
ATOM 2079 C C . GLY A 1 245 ? 0.630 -9.384 -10.909 1.00 96.62 245 GLY A C 1
ATOM 2080 O O . GLY A 1 245 ? 1.047 -9.732 -12.016 1.00 96.62 245 GLY A O 1
ATOM 2081 N N . ILE A 1 246 ? 0.192 -8.157 -10.645 1.00 95.88 246 ILE A N 1
ATOM 2082 C CA . ILE A 1 246 ? 0.250 -7.041 -11.594 1.00 95.88 246 ILE A CA 1
ATOM 2083 C C . ILE A 1 246 ? 1.470 -6.172 -11.301 1.00 95.88 246 ILE A C 1
ATOM 2085 O O . ILE A 1 246 ? 1.777 -5.892 -10.138 1.00 95.88 246 ILE A O 1
ATOM 2089 N N . LEU A 1 247 ? 2.137 -5.723 -12.363 1.00 96.25 247 LEU A N 1
ATOM 2090 C CA . LEU A 1 247 ? 3.148 -4.679 -12.296 1.00 96.25 247 LEU A CA 1
ATOM 2091 C C . LEU A 1 247 ? 2.463 -3.308 -12.405 1.00 96.25 247 LEU A C 1
ATOM 2093 O O . LEU A 1 247 ? 1.900 -2.949 -13.436 1.00 96.25 247 LEU A O 1
ATOM 2097 N N . ILE A 1 248 ? 2.479 -2.551 -11.315 1.00 95.25 248 ILE A N 1
ATOM 2098 C CA . ILE A 1 248 ? 1.809 -1.254 -11.195 1.00 95.25 248 ILE A CA 1
ATOM 2099 C C . ILE A 1 248 ? 2.853 -0.162 -11.408 1.00 95.25 248 ILE A C 1
ATOM 2101 O O . ILE A 1 248 ? 3.774 -0.024 -10.598 1.00 95.25 248 ILE A O 1
ATOM 2105 N N . LEU A 1 249 ? 2.712 0.619 -12.476 1.00 93.81 249 LEU A N 1
ATOM 2106 C CA . LEU A 1 249 ? 3.659 1.685 -12.794 1.00 93.81 249 LEU A CA 1
ATOM 2107 C C . LEU A 1 249 ? 3.214 3.004 -12.166 1.00 93.81 249 LEU A C 1
ATOM 2109 O O . LEU A 1 249 ? 2.094 3.457 -12.393 1.00 93.81 249 LEU A O 1
ATOM 2113 N N . LEU A 1 250 ? 4.102 3.624 -11.394 1.00 89.94 250 LEU A N 1
ATOM 2114 C CA . LEU A 1 250 ? 3.904 4.933 -10.781 1.00 89.94 250 LEU A CA 1
ATOM 2115 C C . LEU A 1 250 ? 4.915 5.924 -11.349 1.00 89.94 250 LEU A C 1
ATOM 2117 O O . LEU A 1 250 ? 6.105 5.625 -11.428 1.00 89.94 250 LEU A O 1
ATOM 2121 N N . ASN A 1 251 ? 4.457 7.119 -11.685 1.00 85.69 251 ASN A N 1
ATOM 2122 C CA . ASN A 1 251 ? 5.307 8.200 -12.145 1.00 85.69 251 ASN A CA 1
ATOM 2123 C C . ASN A 1 251 ? 6.241 8.660 -11.027 1.00 85.69 251 ASN A C 1
ATOM 2125 O O . ASN A 1 251 ? 5.853 8.838 -9.865 1.00 85.69 251 ASN A O 1
ATOM 2129 N N . ALA A 1 252 ? 7.490 8.916 -11.396 1.00 76.50 252 ALA A N 1
ATOM 2130 C CA . ALA A 1 252 ? 8.408 9.638 -10.541 1.00 76.50 252 ALA A CA 1
ATOM 2131 C C . ALA A 1 252 ? 7.890 11.062 -10.290 1.00 76.50 252 ALA A C 1
ATOM 2133 O O . ALA A 1 252 ? 7.734 11.870 -11.203 1.00 76.50 252 ALA A O 1
ATOM 2134 N N . VAL A 1 253 ? 7.661 11.405 -9.021 1.00 66.06 253 VAL A N 1
ATOM 2135 C CA . VAL A 1 253 ? 7.368 12.790 -8.642 1.00 66.06 253 VAL A CA 1
ATOM 2136 C C . VAL A 1 253 ? 8.690 13.536 -8.493 1.00 66.06 253 VAL A C 1
ATOM 2138 O O . VAL A 1 253 ? 9.332 13.501 -7.439 1.00 66.06 253 VAL A O 1
ATOM 2141 N N . TYR A 1 254 ? 9.102 14.227 -9.552 1.00 58.19 254 TYR A N 1
ATOM 2142 C CA . TYR A 1 254 ? 10.257 15.114 -9.512 1.00 58.19 254 TYR A CA 1
ATOM 2143 C C . TYR A 1 254 ? 9.896 16.424 -8.800 1.00 58.19 254 TYR A C 1
ATOM 2145 O O . TYR A 1 254 ? 8.956 17.125 -9.169 1.00 58.19 254 TYR A O 1
ATOM 2153 N N . THR A 1 255 ? 10.656 16.812 -7.772 1.00 49.34 255 THR A N 1
ATOM 2154 C CA . THR A 1 255 ? 10.599 18.204 -7.307 1.00 49.34 255 THR A CA 1
ATOM 2155 C C . THR A 1 255 ? 11.335 19.067 -8.329 1.00 49.34 255 THR A C 1
ATOM 2157 O O . THR A 1 255 ? 12.496 18.777 -8.607 1.00 49.34 255 THR A O 1
ATOM 2160 N N . ASN A 1 256 ? 10.704 20.137 -8.831 1.00 44.16 256 ASN A N 1
ATOM 2161 C CA . ASN A 1 256 ? 11.179 21.065 -9.884 1.00 44.16 256 ASN A CA 1
ATOM 2162 C C . ASN A 1 256 ? 12.603 21.651 -9.742 1.00 44.16 256 ASN A C 1
ATOM 2164 O O . ASN A 1 256 ? 12.971 22.544 -10.499 1.00 44.16 256 ASN A O 1
ATOM 2168 N N . ARG A 1 257 ? 13.393 21.264 -8.736 1.00 41.75 257 ARG A N 1
ATOM 2169 C CA . ARG A 1 257 ? 14.677 21.889 -8.418 1.00 41.75 257 ARG A CA 1
ATOM 2170 C C . ARG A 1 257 ? 15.903 20.991 -8.519 1.00 41.75 257 ARG A C 1
ATOM 2172 O O . ARG A 1 257 ? 16.984 21.557 -8.405 1.00 41.75 257 ARG A O 1
ATOM 2179 N N . ARG A 1 258 ? 15.793 19.681 -8.789 1.00 45.47 258 ARG A N 1
ATOM 2180 C CA . ARG A 1 258 ? 16.937 18.840 -9.214 1.00 45.47 258 ARG A CA 1
ATOM 2181 C C . ARG A 1 258 ? 16.493 17.641 -10.055 1.00 45.47 258 ARG A C 1
ATOM 2183 O O . ARG A 1 258 ? 15.517 16.986 -9.713 1.00 45.47 258 ARG A O 1
ATOM 2190 N N . LYS A 1 259 ? 17.288 17.332 -11.089 1.00 45.34 259 LYS A N 1
ATOM 2191 C CA . LYS A 1 259 ? 17.269 16.085 -11.883 1.00 45.34 259 LYS A CA 1
ATOM 2192 C C . LYS A 1 259 ? 17.816 14.866 -11.108 1.00 45.34 259 LYS A C 1
ATOM 2194 O O . LYS A 1 259 ? 17.987 13.793 -11.688 1.00 45.34 259 LYS A O 1
ATOM 2199 N N . ASP A 1 260 ? 18.092 15.020 -9.811 1.00 49.28 260 ASP A N 1
ATOM 2200 C CA . ASP A 1 260 ? 18.516 13.932 -8.929 1.00 49.28 260 ASP A CA 1
ATOM 2201 C C . ASP A 1 260 ? 17.305 13.037 -8.673 1.00 49.28 260 ASP A C 1
ATOM 2203 O O . ASP A 1 260 ? 16.521 13.242 -7.742 1.00 49.28 260 ASP A O 1
ATOM 2207 N N . SER A 1 261 ? 17.116 12.071 -9.565 1.00 55.53 261 SER A N 1
ATOM 2208 C CA . SER A 1 261 ? 16.080 11.069 -9.390 1.00 55.53 261 SER A CA 1
ATOM 2209 C C . SER A 1 261 ? 16.432 10.213 -8.174 1.00 55.53 261 SER A C 1
ATOM 2211 O O . SER A 1 261 ? 17.577 9.759 -8.069 1.00 55.53 261 SER A O 1
ATOM 2213 N N . PRO A 1 262 ? 15.501 10.003 -7.230 1.00 63.91 262 PRO A N 1
ATOM 2214 C CA . PRO A 1 262 ? 15.719 9.061 -6.146 1.00 63.91 262 PRO A CA 1
ATOM 2215 C C . PRO A 1 262 ? 16.155 7.716 -6.731 1.00 63.91 262 PRO A C 1
ATOM 2217 O O . PRO A 1 262 ? 15.547 7.258 -7.690 1.00 63.91 262 PRO A O 1
ATOM 2220 N N . GLY A 1 263 ? 17.156 7.051 -6.146 1.00 64.56 263 GLY A N 1
ATOM 2221 C CA . GLY A 1 263 ? 17.704 5.808 -6.716 1.00 64.56 263 GLY A CA 1
ATOM 2222 C C . GLY A 1 263 ? 16.691 4.668 -6.919 1.00 64.56 263 GLY A C 1
ATOM 2223 O O . GLY A 1 263 ? 17.022 3.666 -7.540 1.00 64.56 263 GLY A O 1
ATOM 2224 N N . PHE A 1 264 ? 15.463 4.786 -6.396 1.00 77.75 264 PHE A N 1
ATOM 2225 C CA . PHE A 1 264 ? 14.394 3.810 -6.621 1.00 77.75 264 PHE A CA 1
ATOM 2226 C C . PHE A 1 264 ? 13.590 4.043 -7.909 1.00 77.75 264 PHE A C 1
ATOM 2228 O O . PHE A 1 264 ? 12.785 3.173 -8.247 1.00 77.75 264 PHE A O 1
ATOM 2235 N N . VAL A 1 265 ? 13.757 5.185 -8.583 1.00 85.62 265 VAL A N 1
ATOM 2236 C CA . VAL A 1 265 ? 13.111 5.470 -9.869 1.00 85.62 265 VAL A CA 1
ATOM 2237 C C . VAL A 1 265 ? 13.845 4.717 -10.964 1.00 85.62 265 VAL A C 1
ATOM 2239 O O . VAL A 1 265 ? 15.045 4.903 -11.135 1.00 85.62 265 VAL A O 1
ATOM 2242 N N . ILE A 1 266 ? 13.099 3.898 -11.691 1.00 87.44 266 ILE A N 1
ATOM 2243 C CA . ILE A 1 266 ? 13.574 3.145 -12.848 1.00 87.44 266 ILE A CA 1
ATOM 2244 C C . ILE A 1 266 ? 13.665 4.103 -14.035 1.00 87.44 266 ILE A C 1
ATOM 2246 O O . ILE A 1 266 ? 12.671 4.744 -14.378 1.00 87.44 266 ILE A O 1
ATOM 2250 N N . LYS A 1 267 ? 14.849 4.228 -14.635 1.00 85.56 267 LYS A N 1
ATOM 2251 C CA . LYS A 1 267 ? 15.081 5.094 -15.809 1.00 85.56 267 LYS A CA 1
ATOM 2252 C C . LYS A 1 267 ? 15.379 4.323 -17.081 1.00 85.56 267 LYS A C 1
ATOM 2254 O O . LYS A 1 267 ? 15.179 4.845 -18.170 1.00 85.56 267 LYS A O 1
ATOM 2259 N N . ASP A 1 268 ? 15.861 3.102 -16.925 1.00 84.56 268 ASP A N 1
ATOM 2260 C CA . ASP A 1 268 ? 16.179 2.197 -18.015 1.00 84.56 268 ASP A CA 1
ATOM 2261 C C . ASP A 1 268 ? 15.391 0.902 -17.814 1.00 84.56 268 ASP A C 1
ATOM 2263 O O . ASP A 1 268 ? 15.217 0.431 -16.689 1.00 84.56 268 ASP A O 1
ATOM 2267 N N . ILE A 1 269 ? 14.900 0.317 -18.905 1.00 83.94 269 ILE A N 1
ATOM 2268 C CA . ILE A 1 269 ? 14.146 -0.937 -18.862 1.00 83.94 269 ILE A CA 1
ATOM 2269 C C . ILE A 1 269 ? 14.957 -2.095 -18.265 1.00 83.94 269 ILE A C 1
ATOM 2271 O O . ILE A 1 269 ? 14.380 -3.027 -17.718 1.00 83.94 269 ILE A O 1
ATOM 2275 N N . ASN A 1 270 ? 16.285 -2.028 -18.327 1.00 83.12 270 ASN A N 1
ATOM 2276 C CA . ASN A 1 270 ? 17.184 -3.016 -17.740 1.00 83.12 270 ASN A CA 1
ATOM 2277 C C . ASN A 1 270 ? 17.279 -2.908 -16.204 1.00 83.12 270 ASN A C 1
ATOM 2279 O O . ASN A 1 270 ? 17.864 -3.781 -15.565 1.00 83.12 270 ASN A O 1
ATOM 2283 N N . GLU A 1 271 ? 16.733 -1.846 -15.600 1.00 78.12 271 GLU A N 1
ATOM 2284 C CA . GLU A 1 271 ? 16.657 -1.667 -14.141 1.00 78.12 271 GLU A CA 1
ATOM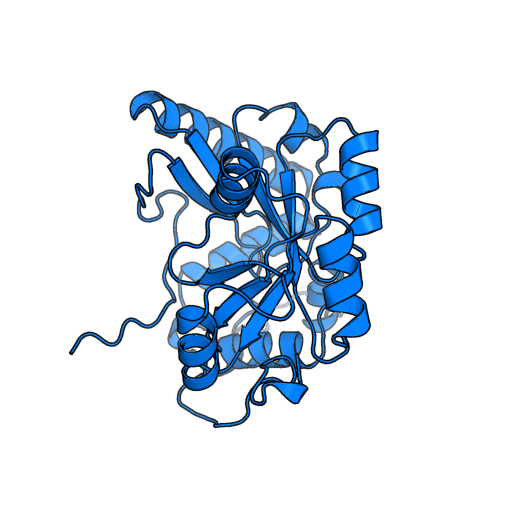 2285 C C . GLU A 1 271 ? 15.386 -2.275 -13.515 1.00 78.12 271 GLU A C 1
ATOM 2287 O O . GLU A 1 271 ? 15.296 -2.351 -12.281 1.00 78.12 271 GLU A O 1
ATOM 2292 N N . LEU A 1 272 ? 14.410 -2.678 -14.344 1.00 75.75 272 LEU A N 1
ATOM 2293 C CA . LEU A 1 272 ? 13.265 -3.507 -13.943 1.00 75.75 272 LEU A CA 1
ATOM 2294 C C . LEU A 1 272 ? 13.759 -4.908 -13.611 1.00 75.75 272 LEU A C 1
ATOM 2296 O O . LEU A 1 272 ? 13.559 -5.324 -12.443 1.00 75.75 272 LEU A O 1
#

Radius of gyration: 18.92 Å; chains: 1; bounding box: 44×44×53 Å

Foldseek 3Di:
DDPDQPDDDDDLVGDFDDDPQATEDEAEADDDADPPPPPDPDDDPCPPVNLQCVFAVLDDPLLVVVRVCVRVVPPVCRPDPNRVVSPVLSCCVVPPVPVSVVVVVVSLVVQVVVSVVVSGQAEYENYDSGADLCCVSCVVVQVVNVSYAYEYEHCPPVVVSVVSCVVSVRPRYAYAYEFFLVDAPVNVQVCQLVQHAYEAEEAPVVLVVVVVVCDDPNAGEDACVVDVGCVVVVVVCVVVVPRTYHYYYHYQDDDPPDPPGRSRYHYDPNRD

InterPro domains:
  IPR020290 Gene product 88 [PF17338] (54-234)

pLDDT: mean 75.1, std 22.81, range [19.36, 98.38]